Protein AF-A0A3C1CD77-F1 (afdb_monomer)

Radius of gyration: 20.59 Å; Cα contacts (8 Å, |Δi|>4): 573; chains: 1; bounding box: 39×53×60 Å

Nearest P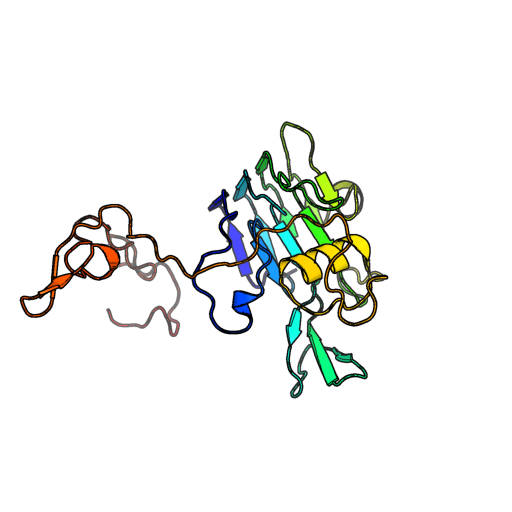DB structures (foldseek):
  4nk8-assembly1_A  TM=8.089E-01  e=3.853E+00  Pseudomonas syringae pv. tomato str. DC3000
  6qps-assembly2_B  TM=5.697E-01  e=5.415E+00  Bacteroides cellulosilyticus
  6qps-assembly1_A  TM=5.726E-01  e=7.190E+00  Bacteroides cellulosilyticus
  4ozz-assembly1_A  TM=4.091E-01  e=3.071E+00  Pseudomonas syringae pv. tomato str. DC3000
  1dab-assembly1_A  TM=3.222E-01  e=6.793E+00  Bordetella pertussis

Mean predicted aligned error: 9.53 Å

pLDDT: mean 86.42, std 12.32, range [50.03, 98.81]

Secondary structure (DSSP, 8-state):
---S-EEES-EEE----TTS---SGGGGPPTT-SEEEES-BS-EEES-EEES-SSEEEEEE-EEEESS--TTSEE-TTSEEEE--BS-EEES-EEES--TT--TT-EEEEE--SS-EEPPEEES-EETT---EESTTHHHH--S----EE-----HHHHHHHHHHHTPPPSSSS--TT--S-TT-------S---PPPTT---EEETTEEE-GGG-TTS-SS--PPP-TTB-TTS-BSS--BTTB-S--

Structure (mmCIF, N/CA/C/O backbone):
data_AF-A0A3C1CD77-F1
#
_entry.id   AF-A0A3C1CD77-F1
#
loop_
_atom_site.group_PDB
_atom_site.id
_atom_site.type_symbol
_atom_site.label_atom_id
_atom_site.label_alt_id
_atom_site.label_comp_id
_atom_site.label_asym_id
_atom_site.label_entity_id
_atom_site.label_seq_id
_atom_site.pdbx_PDB_ins_code
_atom_site.Cartn_x
_atom_site.Cartn_y
_atom_site.Cartn_z
_atom_site.occupancy
_atom_site.B_iso_or_equiv
_atom_site.auth_seq_id
_atom_site.auth_comp_id
_atom_site.auth_asym_id
_atom_site.auth_atom_id
_atom_site.pdbx_PDB_model_num
ATOM 1 N N . MET A 1 1 ? 14.760 -16.624 -4.173 1.00 58.41 1 MET A N 1
ATOM 2 C CA . MET A 1 1 ? 14.764 -15.471 -3.255 1.00 58.41 1 MET A CA 1
ATOM 3 C C . MET A 1 1 ? 14.578 -15.975 -1.844 1.00 58.41 1 MET A C 1
ATOM 5 O O . MET A 1 1 ? 13.922 -16.995 -1.670 1.00 58.41 1 MET A O 1
ATOM 9 N N . THR A 1 2 ? 15.174 -15.295 -0.876 1.00 75.69 2 THR A N 1
ATOM 10 C CA . THR A 1 2 ? 14.918 -15.529 0.547 1.00 75.69 2 THR A CA 1
ATOM 11 C C . THR A 1 2 ? 13.993 -14.411 0.998 1.00 75.69 2 THR A C 1
ATOM 13 O O . THR A 1 2 ? 14.338 -13.256 0.779 1.00 75.69 2 THR A O 1
ATOM 16 N N . THR A 1 3 ? 12.836 -14.753 1.563 1.00 87.06 3 THR A N 1
ATOM 17 C CA . THR A 1 3 ? 11.925 -13.754 2.134 1.00 87.06 3 THR A CA 1
ATOM 18 C C . THR A 1 3 ? 12.486 -13.237 3.462 1.00 87.06 3 THR A C 1
ATOM 20 O O . THR A 1 3 ? 13.016 -14.029 4.250 1.00 87.06 3 THR A O 1
ATOM 23 N N . CYS A 1 4 ? 12.428 -11.925 3.683 1.00 90.75 4 CYS A N 1
ATOM 24 C CA . CYS A 1 4 ? 12.874 -11.275 4.916 1.00 90.75 4 CYS A CA 1
ATOM 25 C C . CYS A 1 4 ? 11.768 -11.310 5.975 1.00 90.75 4 CYS A C 1
ATOM 27 O O . CYS A 1 4 ? 12.012 -11.706 7.119 1.00 90.75 4 CYS A O 1
ATOM 29 N N . TRP A 1 5 ? 10.550 -10.956 5.575 1.00 94.62 5 TRP A N 1
ATOM 30 C CA . TRP A 1 5 ? 9.367 -10.978 6.415 1.00 94.62 5 TRP A CA 1
ATOM 31 C C . TRP A 1 5 ? 8.133 -11.452 5.637 1.00 94.62 5 TRP A C 1
ATOM 33 O O . TRP A 1 5 ? 8.017 -11.248 4.430 1.00 94.62 5 TRP A O 1
ATOM 43 N N . VAL A 1 6 ? 7.211 -12.120 6.341 1.00 94.69 6 VAL A N 1
ATOM 44 C CA . VAL A 1 6 ? 5.978 -12.666 5.759 1.00 94.69 6 VAL A CA 1
ATOM 45 C C . VAL A 1 6 ? 4.769 -12.203 6.565 1.00 94.69 6 VAL A C 1
ATOM 47 O O . VAL A 1 6 ? 4.723 -12.409 7.779 1.00 94.69 6 VAL A O 1
ATOM 50 N N . PHE A 1 7 ? 3.772 -11.650 5.877 1.00 97.69 7 PHE A N 1
ATOM 51 C CA . PHE A 1 7 ? 2.468 -11.268 6.416 1.00 97.69 7 PHE A CA 1
ATOM 52 C C . PHE A 1 7 ? 1.373 -12.117 5.782 1.00 97.69 7 PHE A C 1
ATOM 54 O O . PHE A 1 7 ? 1.192 -12.072 4.562 1.00 97.69 7 PHE A O 1
ATOM 61 N N . TYR A 1 8 ? 0.672 -12.922 6.582 1.00 97.50 8 TYR A N 1
ATOM 62 C CA . TYR A 1 8 ? -0.244 -13.920 6.036 1.00 97.50 8 TYR A CA 1
ATOM 63 C C . TYR A 1 8 ? -1.417 -14.293 6.935 1.00 97.50 8 TYR A C 1
ATOM 65 O O . TYR A 1 8 ? -1.314 -14.172 8.156 1.00 97.50 8 TYR A O 1
ATOM 73 N N . ASP A 1 9 ? -2.502 -14.758 6.306 1.00 96.25 9 ASP A N 1
ATOM 74 C CA . ASP A 1 9 ? -3.753 -15.202 6.937 1.00 96.25 9 ASP A CA 1
ATOM 75 C C . ASP A 1 9 ? -4.445 -14.129 7.805 1.00 96.25 9 ASP A C 1
ATOM 77 O O . ASP A 1 9 ? -5.110 -14.438 8.797 1.00 96.25 9 ASP A O 1
ATOM 81 N N . ASN A 1 10 ? -4.308 -12.849 7.443 1.00 97.56 10 ASN A N 1
ATOM 82 C CA . ASN A 1 10 ? -4.950 -11.738 8.150 1.00 97.56 10 ASN A CA 1
ATOM 83 C C . ASN A 1 10 ? -6.191 -11.234 7.418 1.00 97.56 10 ASN A C 1
ATOM 85 O O . ASN A 1 10 ? -6.282 -11.294 6.193 1.00 97.56 10 ASN A O 1
ATOM 89 N N . TYR A 1 11 ? -7.113 -10.646 8.179 1.00 98.00 11 TYR A N 1
ATOM 90 C CA . TYR A 1 11 ? -8.191 -9.825 7.641 1.00 98.00 11 TYR A CA 1
ATOM 91 C C . TYR A 1 11 ? -7.949 -8.366 8.030 1.00 98.00 11 TYR A C 1
ATOM 93 O O . TYR A 1 11 ? -8.090 -7.996 9.193 1.00 98.00 11 TYR A O 1
ATOM 101 N N . VAL A 1 12 ? -7.541 -7.550 7.060 1.00 98.38 12 VAL A N 1
ATOM 102 C CA . VAL A 1 12 ? -7.131 -6.157 7.255 1.00 98.38 12 VAL A CA 1
ATOM 103 C C . VAL A 1 12 ? -8.162 -5.243 6.608 1.00 98.38 12 VAL A C 1
ATOM 105 O O . VAL A 1 12 ? -8.258 -5.148 5.381 1.00 98.38 12 VAL A O 1
ATOM 108 N N . HIS A 1 13 ? -8.968 -4.582 7.433 1.00 98.25 13 HIS A N 1
ATOM 109 C CA . HIS A 1 13 ? -10.145 -3.883 6.942 1.00 98.25 13 HIS A CA 1
ATOM 110 C C . HIS A 1 13 ? -10.475 -2.606 7.709 1.00 98.25 13 HIS A C 1
ATOM 112 O O . HIS A 1 13 ? -10.069 -2.432 8.856 1.00 98.25 13 HIS A O 1
ATOM 118 N N . ASP A 1 14 ? -11.242 -1.731 7.052 1.00 97.25 14 ASP A N 1
ATOM 119 C CA . ASP A 1 14 ? -11.839 -0.524 7.635 1.00 97.25 14 ASP A CA 1
ATOM 120 C C . ASP A 1 14 ? -10.830 0.451 8.283 1.00 97.25 14 ASP A C 1
ATOM 122 O O . ASP A 1 14 ? -11.167 1.167 9.228 1.00 97.25 14 ASP A O 1
ATOM 126 N N . ASN A 1 15 ? -9.604 0.547 7.752 1.00 95.38 15 ASN A N 1
ATOM 127 C CA . ASN A 1 15 ? -8.535 1.420 8.272 1.00 95.38 15 ASN A CA 1
ATOM 128 C C . ASN A 1 15 ? -8.744 2.921 7.960 1.00 95.38 15 ASN A C 1
ATOM 130 O O . ASN A 1 15 ? -7.809 3.640 7.624 1.00 95.38 15 ASN A O 1
ATOM 134 N N . ASN A 1 16 ? -9.984 3.409 8.044 1.00 96.19 16 ASN A N 1
ATOM 135 C CA . ASN A 1 16 ? -10.439 4.686 7.478 1.00 96.19 16 ASN A CA 1
ATOM 136 C C . ASN A 1 16 ? -10.457 5.858 8.464 1.00 96.19 16 ASN A C 1
ATOM 138 O O . ASN A 1 16 ? -10.755 6.985 8.059 1.00 96.19 16 ASN A O 1
ATOM 142 N N . ASP A 1 17 ? -10.215 5.603 9.750 1.00 93.19 17 ASP A N 1
ATOM 143 C CA . ASP A 1 17 ? -10.269 6.637 10.780 1.00 93.19 17 ASP A CA 1
ATOM 144 C C . ASP A 1 17 ? -8.930 7.388 10.874 1.00 93.19 17 ASP A C 1
ATOM 146 O O . ASP A 1 17 ? -7.924 6.799 11.269 1.00 93.19 17 ASP A O 1
ATOM 150 N N . PRO A 1 18 ? -8.885 8.698 10.565 1.00 92.56 18 PRO A N 1
ATOM 151 C CA . PRO A 1 18 ? -7.664 9.479 10.718 1.00 92.56 18 PRO A CA 1
ATOM 152 C C . PRO A 1 18 ? -7.355 9.831 12.183 1.00 92.56 18 PRO A C 1
ATOM 154 O O . PRO A 1 18 ? -6.301 10.392 12.468 1.00 92.56 18 PRO A O 1
ATOM 157 N N . ASN A 1 19 ? -8.273 9.588 13.125 1.00 92.44 19 ASN A N 1
ATOM 158 C CA . ASN A 1 19 ? -8.143 10.012 14.521 1.00 92.44 19 ASN A CA 1
ATOM 159 C C . ASN A 1 19 ? -7.439 8.975 15.404 1.00 92.44 19 ASN A C 1
ATOM 161 O O . ASN A 1 19 ? -7.648 8.947 16.613 1.00 92.44 19 ASN A O 1
ATOM 165 N N . VAL A 1 20 ? -6.572 8.150 14.824 1.00 88.00 20 VAL A N 1
ATOM 166 C CA . VAL A 1 20 ? -5.798 7.145 15.558 1.00 88.00 20 VAL A CA 1
ATOM 167 C C . VAL A 1 20 ? -4.578 7.753 16.261 1.00 88.00 20 VAL A C 1
ATOM 169 O O . VAL A 1 20 ? -4.148 8.862 15.934 1.00 88.00 20 VAL A O 1
ATOM 172 N N . PRO A 1 21 ? -3.989 7.054 17.242 1.00 86.44 21 PRO A N 1
ATOM 173 C CA . PRO A 1 21 ? -2.752 7.488 17.880 1.00 86.44 21 PRO A CA 1
ATOM 174 C C . PRO A 1 21 ? -1.595 7.553 16.888 1.00 86.44 21 PRO A C 1
ATOM 176 O O . PRO A 1 21 ? -1.362 6.630 16.114 1.00 86.44 21 PRO A O 1
ATOM 179 N N . THR A 1 22 ? -0.825 8.630 16.972 1.00 81.94 22 THR A N 1
ATOM 180 C CA . THR A 1 22 ? 0.297 8.913 16.075 1.00 81.94 22 THR A CA 1
ATOM 181 C C . THR A 1 22 ? 1.585 9.038 16.878 1.00 81.94 22 THR A C 1
ATOM 183 O O . THR A 1 22 ? 1.651 9.840 17.813 1.00 81.94 22 THR A O 1
ATOM 186 N N . ALA A 1 23 ? 2.625 8.291 16.511 1.00 80.25 23 ALA A N 1
ATOM 187 C CA . ALA A 1 23 ? 3.947 8.419 17.115 1.00 80.25 23 ALA A CA 1
ATOM 188 C C . ALA A 1 23 ? 5.060 8.244 16.075 1.00 80.25 23 ALA A C 1
ATOM 190 O O . ALA A 1 23 ? 5.066 7.281 15.311 1.00 80.25 23 ALA A O 1
ATOM 191 N N . GLY A 1 24 ? 6.034 9.159 16.092 1.00 79.19 24 GLY A N 1
ATOM 192 C CA . GLY A 1 24 ? 7.193 9.114 15.199 1.00 79.19 24 GLY A CA 1
ATOM 193 C C . GLY A 1 24 ? 6.819 9.179 13.716 1.00 79.19 24 GLY A C 1
ATOM 194 O O . GLY A 1 24 ? 5.739 9.637 13.355 1.00 79.19 24 GLY A O 1
ATOM 195 N N . SER A 1 25 ? 7.720 8.709 12.857 1.00 73.25 25 SER A N 1
ATOM 196 C CA . SER A 1 25 ? 7.497 8.637 11.408 1.00 73.25 25 SER A CA 1
ATOM 197 C C . SER A 1 25 ? 6.460 7.588 11.004 1.00 73.25 25 SER A C 1
ATOM 199 O O . SER A 1 25 ? 5.825 7.738 9.969 1.00 73.25 25 SER A O 1
ATOM 201 N N . ALA A 1 26 ? 6.213 6.577 11.844 1.00 69.25 26 ALA A N 1
ATOM 202 C CA . ALA A 1 26 ? 5.141 5.602 11.633 1.00 69.25 26 ALA A CA 1
ATOM 203 C C . ALA A 1 26 ? 3.741 6.250 11.626 1.00 69.25 26 ALA A C 1
ATOM 205 O O . ALA A 1 26 ? 2.806 5.689 11.065 1.00 69.25 26 ALA A O 1
ATOM 206 N N . ALA A 1 27 ? 3.598 7.453 12.198 1.00 78.12 27 ALA A N 1
ATOM 207 C CA . ALA A 1 27 ? 2.385 8.260 12.081 1.00 78.12 27 ALA A CA 1
ATOM 208 C C . ALA A 1 27 ? 2.087 8.742 10.652 1.00 78.12 27 ALA A C 1
ATOM 210 O O . ALA A 1 27 ? 0.978 9.196 10.400 1.00 78.12 27 ALA A O 1
ATOM 211 N N . ALA A 1 28 ? 3.059 8.673 9.738 1.00 81.62 28 ALA A N 1
ATOM 212 C CA . ALA A 1 28 ? 2.904 9.068 8.342 1.00 81.62 28 ALA A CA 1
ATOM 213 C C . ALA A 1 28 ? 2.326 7.939 7.462 1.00 81.62 28 ALA A C 1
ATOM 215 O O . ALA A 1 28 ? 2.496 7.954 6.246 1.00 81.62 28 ALA A O 1
ATOM 216 N N . GLY A 1 29 ? 1.661 6.943 8.056 1.00 87.31 29 GLY A N 1
ATOM 217 C CA . GLY A 1 29 ? 0.874 5.966 7.306 1.00 87.31 29 GLY A CA 1
ATOM 218 C C . GLY A 1 29 ? -0.323 6.645 6.615 1.00 87.31 29 GLY A C 1
ATOM 219 O O . GLY A 1 29 ? -1.058 7.363 7.297 1.00 87.31 29 GLY A O 1
ATOM 220 N N . PRO A 1 30 ? -0.545 6.443 5.303 1.00 92.88 30 PRO A N 1
ATOM 221 C CA . PRO A 1 30 ? -1.694 7.016 4.598 1.00 92.88 30 PRO A CA 1
ATOM 222 C C . PRO A 1 30 ? -3.026 6.489 5.157 1.00 92.88 30 PRO A C 1
ATOM 224 O O . PRO A 1 30 ? -3.197 5.279 5.345 1.00 92.88 30 PRO A O 1
ATOM 227 N N . VAL A 1 31 ? -3.976 7.384 5.435 1.00 94.94 31 VAL A N 1
ATOM 228 C CA . VAL A 1 31 ? -5.265 7.029 6.043 1.00 94.94 31 VAL A CA 1
ATOM 229 C C . VAL A 1 31 ? -6.092 6.206 5.060 1.00 94.94 31 VAL A C 1
ATOM 231 O O . VAL A 1 31 ? -6.191 6.514 3.882 1.00 94.94 31 VAL A O 1
ATOM 234 N N . GLY A 1 32 ? -6.774 5.167 5.536 1.00 96.75 32 GLY A N 1
ATOM 235 C CA . GLY A 1 32 ? -7.559 4.302 4.659 1.00 96.75 32 GLY A CA 1
ATOM 236 C C . GLY A 1 32 ? -6.709 3.297 3.894 1.00 96.75 32 GLY A C 1
ATOM 237 O O . GLY A 1 32 ? -7.224 2.699 2.959 1.00 96.75 32 GLY A O 1
ATOM 238 N N . THR A 1 33 ? -5.442 3.099 4.252 1.00 98.25 33 THR A N 1
ATOM 239 C CA . THR A 1 33 ? -4.599 2.048 3.672 1.00 98.25 33 THR A CA 1
ATOM 240 C C . THR A 1 33 ? -4.604 0.815 4.560 1.00 98.25 33 THR A C 1
ATOM 242 O O . THR A 1 33 ? -4.375 0.924 5.761 1.00 98.25 33 THR A O 1
ATOM 245 N N . GLY A 1 34 ? -4.838 -0.364 3.982 1.00 98.00 34 GLY A N 1
ATOM 246 C CA . GLY A 1 34 ? -4.771 -1.623 4.720 1.00 98.00 34 GLY A CA 1
ATOM 247 C C . GLY A 1 34 ? -3.348 -1.937 5.177 1.00 98.00 34 GLY A C 1
ATOM 248 O O . GLY A 1 34 ? -3.102 -2.185 6.354 1.00 98.00 34 GLY A O 1
ATOM 249 N N . MET A 1 35 ? -2.393 -1.894 4.250 1.00 97.50 35 MET A N 1
ATOM 250 C CA . MET A 1 35 ? -0.990 -2.175 4.539 1.00 97.50 35 MET A CA 1
ATOM 251 C C . MET A 1 35 ? -0.047 -1.346 3.674 1.00 97.50 35 MET A C 1
ATOM 253 O O . MET A 1 35 ? -0.235 -1.258 2.465 1.00 97.50 35 MET A O 1
ATOM 257 N N . SER A 1 36 ? 0.997 -0.796 4.297 1.00 95.75 36 SER A N 1
ATOM 258 C CA . SER A 1 36 ? 2.082 -0.086 3.619 1.00 95.75 36 SER A CA 1
ATOM 259 C C . SER A 1 36 ? 3.409 -0.809 3.821 1.00 95.75 36 SER A C 1
ATOM 261 O O . SER A 1 36 ? 3.877 -0.958 4.950 1.00 95.75 36 SER A O 1
ATOM 263 N N . LEU A 1 37 ? 4.014 -1.232 2.718 1.00 95.94 37 LEU A N 1
ATOM 264 C CA . LEU A 1 37 ? 5.376 -1.742 2.612 1.00 95.94 37 LEU A CA 1
ATOM 265 C C . LEU A 1 37 ? 6.287 -0.562 2.259 1.00 95.94 37 LEU A C 1
ATOM 267 O O . LEU A 1 37 ? 6.487 -0.235 1.092 1.00 95.94 37 LEU A O 1
ATOM 271 N N . SER A 1 38 ? 6.775 0.140 3.282 1.00 92.56 38 SER A N 1
ATOM 272 C CA . SER A 1 38 ? 7.570 1.360 3.102 1.00 92.56 38 SER A CA 1
ATOM 273 C C . SER A 1 38 ? 9.069 1.061 3.158 1.00 92.56 38 SER A C 1
ATOM 275 O O . SER A 1 38 ? 9.592 0.745 4.225 1.00 92.56 38 SER A O 1
ATOM 277 N N . GLY A 1 39 ? 9.761 1.168 2.020 1.00 92.75 39 GLY A N 1
ATOM 278 C CA . GLY A 1 39 ? 11.174 0.794 1.878 1.00 92.75 39 GLY A CA 1
ATOM 279 C C . GLY A 1 39 ? 11.441 -0.692 2.143 1.00 92.75 39 GLY A C 1
ATOM 280 O O . GLY A 1 39 ? 12.546 -1.061 2.554 1.00 92.75 39 GLY A O 1
ATOM 281 N N . ALA A 1 40 ? 10.408 -1.520 1.970 1.00 93.31 40 ALA A N 1
ATOM 282 C CA . ALA A 1 40 ? 10.434 -2.963 2.164 1.00 93.31 40 ALA A CA 1
ATOM 283 C C . ALA A 1 40 ? 11.286 -3.656 1.094 1.00 93.31 40 ALA A C 1
ATOM 285 O O . ALA A 1 40 ? 11.491 -3.124 0.003 1.00 93.31 40 ALA A O 1
ATOM 286 N N . ARG A 1 41 ? 11.887 -4.799 1.448 1.00 93.94 41 ARG A N 1
ATOM 287 C CA . ARG A 1 41 ? 12.820 -5.503 0.557 1.00 93.94 41 ARG A CA 1
ATOM 288 C C . ARG A 1 41 ? 12.760 -7.007 0.733 1.00 93.94 41 ARG A C 1
ATOM 290 O O . ARG A 1 41 ? 13.343 -7.548 1.680 1.00 93.94 41 ARG A O 1
ATOM 297 N N . ASN A 1 42 ? 12.276 -7.694 -0.296 1.00 95.00 42 ASN A N 1
ATOM 298 C CA . ASN A 1 42 ? 12.115 -9.149 -0.321 1.00 95.00 42 ASN A CA 1
ATOM 299 C C . ASN A 1 42 ? 11.127 -9.651 0.741 1.00 95.00 42 ASN A C 1
ATOM 301 O O . ASN A 1 42 ? 11.334 -10.706 1.346 1.00 95.00 42 ASN A O 1
ATOM 305 N N . ASP A 1 43 ? 10.058 -8.908 0.974 1.00 96.81 43 ASP A N 1
ATOM 306 C CA . ASP A 1 43 ? 8.970 -9.285 1.861 1.00 96.81 43 ASP A CA 1
ATOM 307 C C . ASP A 1 43 ? 7.870 -10.031 1.099 1.00 96.81 43 ASP A C 1
ATOM 309 O O . ASP A 1 43 ? 7.839 -10.094 -0.130 1.00 96.81 43 ASP A O 1
ATOM 313 N N . THR A 1 44 ? 6.994 -10.725 1.820 1.00 97.56 44 THR A N 1
ATOM 314 C CA . THR A 1 44 ? 5.903 -11.490 1.209 1.00 97.56 44 THR A CA 1
ATOM 315 C C . THR A 1 44 ? 4.593 -11.236 1.935 1.00 97.56 44 THR A C 1
ATOM 317 O O . THR A 1 44 ? 4.454 -11.540 3.116 1.00 97.56 44 THR A O 1
ATOM 320 N N . VAL A 1 45 ? 3.606 -10.732 1.205 1.00 98.38 45 VAL A N 1
ATOM 321 C CA . VAL A 1 45 ? 2.231 -10.531 1.664 1.00 98.38 45 VAL A CA 1
ATOM 322 C C . VAL A 1 45 ? 1.362 -11.561 0.968 1.00 98.38 45 VAL A C 1
ATOM 324 O O . VAL A 1 45 ? 1.209 -11.513 -0.255 1.00 98.38 45 VAL A O 1
ATOM 327 N N . LYS A 1 46 ? 0.827 -12.520 1.726 1.00 97.75 46 LYS A N 1
ATOM 328 C CA . LYS A 1 46 ? 0.130 -13.664 1.136 1.00 97.75 46 LYS A CA 1
ATOM 329 C C . LYS A 1 46 ? -1.085 -14.161 1.891 1.00 97.75 46 LYS A C 1
ATOM 331 O O . LYS A 1 46 ? -1.086 -14.133 3.109 1.00 97.75 46 LYS A O 1
ATOM 336 N N . ASP A 1 47 ? -2.072 -14.694 1.178 1.00 97.44 47 ASP A N 1
ATOM 337 C CA . ASP A 1 47 ? -3.264 -15.321 1.771 1.00 97.44 47 ASP A CA 1
ATOM 338 C C . ASP A 1 47 ? -4.038 -14.396 2.744 1.00 97.44 47 ASP A C 1
ATOM 340 O O . ASP A 1 47 ? -4.706 -14.853 3.668 1.00 97.44 47 ASP A O 1
ATOM 344 N N . ASN A 1 48 ? -3.949 -13.072 2.574 1.00 98.69 48 ASN A N 1
ATOM 345 C CA . ASN A 1 48 ? -4.707 -12.118 3.386 1.00 98.69 48 ASN A CA 1
ATOM 346 C C . ASN A 1 48 ? -5.992 -11.687 2.675 1.00 98.69 48 ASN A C 1
ATOM 348 O O . ASN A 1 48 ? -6.115 -11.763 1.450 1.00 98.69 48 ASN A O 1
ATOM 352 N N . VAL A 1 49 ? -6.927 -11.152 3.453 1.00 98.69 49 VAL A N 1
ATOM 353 C CA . VAL A 1 49 ? -8.086 -10.418 2.953 1.00 98.69 49 VAL A CA 1
ATOM 354 C C . VAL A 1 49 ? -7.908 -8.936 3.279 1.00 98.69 49 VAL A C 1
ATOM 356 O O . VAL A 1 49 ? -7.810 -8.576 4.450 1.00 98.69 49 VAL A O 1
ATOM 359 N N . PHE A 1 50 ? -7.899 -8.071 2.265 1.00 98.81 50 PHE A N 1
ATOM 360 C CA . PHE A 1 50 ? -7.863 -6.614 2.424 1.00 98.81 50 PHE A CA 1
ATOM 361 C C . PHE A 1 50 ? -9.186 -6.012 1.95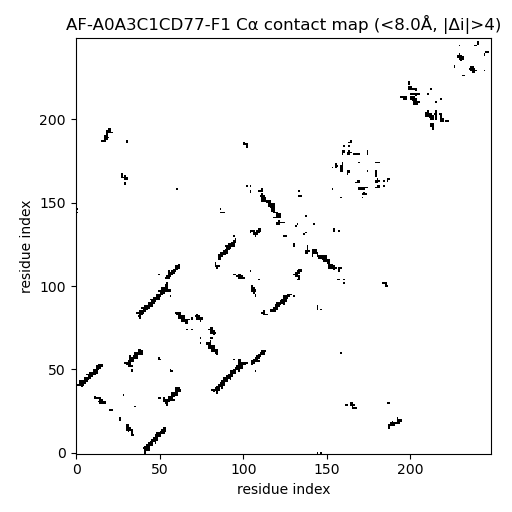3 1.00 98.81 50 PHE A C 1
ATOM 363 O O . PHE A 1 50 ? -9.471 -6.030 0.754 1.00 98.81 50 PHE A O 1
ATOM 370 N N . ALA A 1 51 ? -10.000 -5.478 2.866 1.00 98.62 51 ALA A N 1
ATOM 371 C CA . ALA A 1 51 ? -11.338 -5.012 2.502 1.00 98.62 51 ALA A CA 1
ATOM 372 C C . ALA A 1 51 ? -11.729 -3.656 3.086 1.00 98.62 51 ALA A C 1
ATOM 374 O O . ALA A 1 51 ? -11.359 -3.309 4.202 1.00 98.62 51 ALA A O 1
ATOM 375 N N . ASN A 1 52 ? -12.565 -2.919 2.355 1.00 98.38 52 ASN A N 1
ATOM 376 C CA . ASN A 1 52 ? -13.187 -1.671 2.813 1.00 98.38 52 ASN A CA 1
ATOM 377 C C . ASN A 1 52 ? -12.183 -0.591 3.268 1.00 98.38 52 ASN A C 1
ATOM 379 O O . ASN A 1 52 ? -12.536 0.311 4.031 1.00 98.38 52 ASN A O 1
ATOM 383 N N . ASN A 1 53 ? -10.932 -0.660 2.812 1.00 98.56 53 ASN A N 1
ATOM 384 C CA . ASN A 1 53 ? -9.934 0.372 3.063 1.00 98.56 53 ASN A CA 1
ATOM 385 C C . ASN A 1 53 ? -10.175 1.533 2.079 1.00 98.56 53 ASN A C 1
ATOM 387 O O . ASN A 1 53 ? -10.372 1.329 0.884 1.00 98.56 53 ASN A O 1
ATOM 391 N N . GLY A 1 54 ? -10.251 2.764 2.571 1.00 98.19 54 GLY A N 1
ATOM 392 C CA . GLY A 1 54 ? -10.719 3.932 1.825 1.00 98.19 54 GLY A CA 1
ATOM 393 C C . GLY A 1 54 ? -9.738 4.415 0.764 1.00 98.19 54 GLY A C 1
ATOM 394 O O . GLY A 1 54 ? -10.159 4.942 -0.269 1.00 98.19 54 GLY A O 1
ATOM 395 N N . ALA A 1 55 ? -8.448 4.192 0.991 1.00 98.12 55 ALA A N 1
ATOM 396 C CA . ALA A 1 55 ? -7.369 4.489 0.071 1.00 98.12 55 ALA A CA 1
ATOM 397 C C . ALA A 1 55 ? -6.932 3.248 -0.708 1.00 98.12 55 ALA A C 1
ATOM 399 O O . ALA A 1 55 ? -7.425 3.027 -1.814 1.00 98.12 55 ALA A O 1
ATOM 400 N N . TRP A 1 56 ? -6.064 2.421 -0.130 1.00 98.69 56 TRP A N 1
ATOM 401 C CA . TRP A 1 56 ? -5.537 1.231 -0.795 1.00 98.69 56 TRP A CA 1
ATOM 402 C C . TRP A 1 56 ? -5.684 -0.024 0.060 1.00 98.69 56 TRP A C 1
ATOM 404 O O . TRP A 1 56 ? -5.640 0.044 1.287 1.00 98.69 56 TRP A O 1
ATOM 414 N N . GLY A 1 57 ? -5.808 -1.193 -0.567 1.00 98.69 57 GLY A N 1
ATOM 415 C CA . GLY A 1 57 ? -5.648 -2.466 0.139 1.00 98.69 57 GLY A CA 1
ATOM 416 C C . GLY A 1 57 ? -4.202 -2.655 0.606 1.00 98.69 57 GLY A C 1
ATOM 417 O O . GLY A 1 57 ? -3.932 -2.773 1.802 1.00 98.69 57 GLY A O 1
ATOM 418 N N . THR A 1 58 ? -3.261 -2.617 -0.335 1.00 98.62 58 THR A N 1
ATOM 419 C CA . THR A 1 58 ? -1.820 -2.749 -0.085 1.00 98.62 58 THR A CA 1
ATOM 420 C C . THR A 1 58 ? -1.046 -1.739 -0.926 1.00 98.62 58 THR A C 1
ATOM 422 O O . THR A 1 58 ? -1.354 -1.560 -2.102 1.00 98.62 58 THR A O 1
ATOM 425 N N . ILE A 1 59 ? -0.025 -1.105 -0.351 1.00 98.38 59 ILE A N 1
ATOM 426 C CA . ILE A 1 59 ? 0.901 -0.241 -1.086 1.00 98.38 59 ILE A CA 1
ATOM 427 C C . ILE A 1 59 ? 2.353 -0.645 -0.884 1.00 98.38 59 ILE A C 1
ATOM 429 O O . ILE A 1 59 ? 2.740 -1.001 0.228 1.00 98.38 59 ILE A O 1
ATOM 433 N N . LEU A 1 60 ? 3.141 -0.539 -1.949 1.00 97.56 60 LEU A N 1
ATOM 434 C CA . LEU A 1 60 ? 4.596 -0.611 -1.939 1.00 97.56 60 LEU A CA 1
ATOM 435 C C . LEU A 1 60 ? 5.118 0.782 -2.275 1.00 97.56 60 LEU A C 1
ATOM 437 O O . LEU A 1 60 ? 4.731 1.365 -3.292 1.00 97.56 60 LEU A O 1
ATOM 441 N N . VAL A 1 61 ? 5.883 1.369 -1.356 1.00 94.75 61 VAL A N 1
ATOM 442 C CA . VAL A 1 61 ? 6.330 2.759 -1.477 1.00 94.75 61 VAL A CA 1
ATOM 443 C C . VAL A 1 61 ? 7.753 2.936 -0.953 1.00 94.75 61 VAL A C 1
ATOM 445 O O . VAL A 1 61 ? 8.134 2.293 0.025 1.00 94.75 61 VAL A O 1
ATOM 448 N N . PRO A 1 62 ? 8.542 3.871 -1.498 1.00 92.62 62 PRO A N 1
ATOM 449 C CA . PRO A 1 62 ? 9.833 4.224 -0.935 1.00 92.62 62 PRO A CA 1
ATOM 450 C C . PRO A 1 62 ? 9.634 4.942 0.400 1.00 92.62 62 PRO A C 1
ATOM 452 O O . PRO A 1 62 ? 8.673 5.692 0.584 1.00 92.62 62 PRO A O 1
ATOM 455 N N . TYR A 1 63 ? 10.558 4.749 1.336 1.00 90.00 63 TYR A N 1
ATOM 456 C CA . TYR A 1 63 ? 10.518 5.412 2.636 1.00 90.00 63 TYR A CA 1
ATOM 457 C C . TYR A 1 63 ? 11.547 6.552 2.706 1.00 90.00 63 TYR A C 1
ATOM 459 O O . TYR A 1 63 ? 12.752 6.285 2.642 1.00 90.00 63 TYR A O 1
ATOM 467 N N . PRO A 1 64 ? 11.112 7.820 2.838 1.00 86.00 64 PRO A N 1
ATOM 468 C CA . PRO A 1 64 ? 12.009 8.936 3.107 1.00 86.00 64 PRO A CA 1
ATOM 469 C C . PRO A 1 64 ? 12.325 9.043 4.606 1.00 86.00 64 PRO A C 1
ATOM 471 O O . PRO A 1 64 ? 11.427 9.220 5.427 1.00 86.00 64 PRO A O 1
ATOM 474 N N . ASP A 1 65 ? 13.609 9.005 4.961 1.00 82.81 65 ASP A N 1
ATOM 475 C CA . ASP A 1 65 ? 14.101 9.193 6.330 1.00 82.81 65 ASP A CA 1
ATOM 476 C C . ASP A 1 65 ? 15.001 10.432 6.472 1.00 82.81 65 ASP A C 1
ATOM 478 O O . ASP A 1 65 ? 15.616 10.923 5.516 1.00 82.81 65 ASP A O 1
ATOM 482 N N . SER A 1 66 ? 15.107 10.939 7.700 1.00 70.31 66 SER A N 1
ATOM 483 C CA . SER A 1 66 ? 15.873 12.135 8.032 1.00 70.31 66 SER A CA 1
ATOM 484 C C . SER A 1 66 ? 17.378 11.853 8.153 1.00 70.31 66 SER A C 1
ATOM 486 O O . SER A 1 66 ? 17.891 11.617 9.244 1.00 70.31 66 SER A O 1
ATOM 488 N N . GLY A 1 67 ? 18.099 11.975 7.036 1.00 67.00 67 GLY A N 1
ATOM 489 C CA . GLY A 1 67 ? 19.544 12.231 6.996 1.00 67.00 67 GLY A CA 1
ATOM 490 C C . GLY A 1 67 ? 20.485 11.125 7.523 1.00 67.00 67 GLY A C 1
ATOM 491 O O . GLY A 1 67 ? 20.077 9.994 7.760 1.00 67.00 67 GLY A O 1
ATOM 492 N N . PRO A 1 68 ? 21.802 11.406 7.631 1.00 68.88 68 PRO A N 1
ATOM 493 C CA . PRO A 1 68 ? 22.825 10.385 7.869 1.00 68.88 68 PRO A CA 1
ATOM 494 C C . PRO A 1 68 ? 22.724 9.643 9.219 1.00 68.88 68 PRO A C 1
ATOM 496 O O . PRO A 1 68 ? 22.416 10.269 10.234 1.00 68.88 68 PRO A O 1
ATOM 499 N N . PRO A 1 69 ? 23.154 8.363 9.276 1.00 80.88 69 PRO A N 1
ATOM 500 C CA . PRO A 1 69 ? 23.767 7.606 8.185 1.00 80.88 69 PRO A CA 1
ATOM 501 C C . PRO A 1 69 ? 22.725 7.010 7.225 1.00 80.88 69 PRO A C 1
ATOM 503 O O . PRO A 1 69 ? 21.897 6.202 7.626 1.00 80.88 69 PRO A O 1
ATOM 506 N N . CYS A 1 70 ? 22.841 7.330 5.933 1.00 87.75 70 CYS A N 1
ATOM 507 C CA . CYS A 1 70 ? 21.989 6.777 4.875 1.00 87.75 70 CYS A CA 1
ATOM 508 C C . CYS A 1 70 ? 22.508 5.403 4.419 1.00 87.75 70 CYS A C 1
ATOM 510 O O . CYS A 1 70 ? 22.892 5.191 3.271 1.00 87.75 70 CYS A O 1
ATOM 512 N N . THR A 1 71 ? 22.648 4.482 5.372 1.00 89.69 71 THR A N 1
ATOM 513 C CA . THR A 1 71 ? 23.178 3.142 5.106 1.00 89.69 71 THR A CA 1
ATOM 514 C C . THR A 1 71 ? 22.077 2.275 4.521 1.00 89.69 71 THR A C 1
ATOM 516 O O . THR A 1 71 ? 21.112 1.963 5.207 1.00 89.69 71 THR A O 1
ATOM 519 N N . GLY A 1 72 ? 22.249 1.837 3.274 1.00 87.06 72 GLY A N 1
ATOM 520 C CA . GLY A 1 72 ? 21.268 0.998 2.582 1.00 87.06 72 GLY A CA 1
ATOM 521 C C . GLY A 1 72 ? 20.181 1.778 1.838 1.00 87.06 72 GLY A C 1
ATOM 522 O O . GLY A 1 72 ? 19.379 1.142 1.158 1.00 87.06 72 GLY A O 1
ATOM 523 N N . GLY A 1 73 ? 20.189 3.109 1.923 1.00 90.56 73 GLY A N 1
ATOM 524 C CA . GLY A 1 73 ? 19.382 4.005 1.098 1.00 90.56 73 GLY A CA 1
ATOM 525 C C . GLY A 1 73 ? 20.250 4.918 0.230 1.00 90.56 73 GLY A C 1
ATOM 526 O O . GLY A 1 73 ? 21.482 4.819 0.235 1.00 90.56 73 GLY A O 1
ATOM 527 N N . THR A 1 74 ? 19.598 5.836 -0.473 1.00 90.94 74 THR A N 1
ATOM 528 C CA . THR A 1 74 ? 20.232 6.827 -1.344 1.00 90.94 74 THR A CA 1
ATOM 529 C C . THR A 1 74 ? 19.978 8.232 -0.826 1.00 90.94 74 THR A C 1
ATOM 531 O O . THR A 1 74 ? 18.844 8.628 -0.568 1.00 90.94 74 THR A O 1
ATOM 534 N N . MET A 1 75 ? 21.053 9.007 -0.678 1.00 88.88 75 MET A N 1
ATOM 535 C CA . MET A 1 75 ? 20.964 10.403 -0.259 1.00 88.88 75 MET A CA 1
ATOM 536 C C . MET A 1 75 ? 20.535 11.280 -1.437 1.00 88.88 75 MET A C 1
ATOM 538 O O . MET A 1 75 ? 21.239 11.354 -2.448 1.00 88.88 75 MET A O 1
ATOM 542 N N . THR A 1 76 ? 19.422 11.986 -1.294 1.00 82.81 76 THR A N 1
ATOM 543 C CA . THR A 1 76 ? 18.962 12.988 -2.258 1.00 82.81 76 THR A CA 1
ATOM 544 C C . THR A 1 76 ? 19.736 14.307 -2.099 1.00 82.81 76 THR A C 1
ATOM 546 O O . THR A 1 76 ? 20.354 14.554 -1.057 1.00 82.81 76 THR A O 1
ATOM 549 N N . PRO A 1 77 ? 19.728 15.201 -3.109 1.00 81.88 77 PRO A N 1
ATOM 550 C CA . PRO A 1 77 ? 20.452 16.475 -3.037 1.00 81.88 77 PRO A CA 1
ATOM 551 C C . PRO A 1 77 ? 20.045 17.400 -1.877 1.00 81.88 77 PRO A C 1
ATOM 553 O O . PRO A 1 77 ? 20.848 18.229 -1.453 1.00 81.88 77 PRO A O 1
ATOM 556 N N . ASP A 1 78 ? 18.818 17.276 -1.371 1.00 77.50 78 ASP A N 1
ATOM 557 C CA . ASP A 1 78 ? 18.276 18.014 -0.223 1.00 77.50 78 ASP A CA 1
ATOM 558 C C . ASP A 1 78 ? 18.601 17.365 1.138 1.00 77.50 78 ASP A C 1
ATOM 560 O O . ASP A 1 78 ? 18.295 17.944 2.178 1.00 77.50 78 ASP A O 1
ATOM 564 N N . GLY A 1 79 ? 19.284 16.214 1.149 1.00 79.69 79 GLY A N 1
ATOM 565 C CA . GLY A 1 79 ? 19.739 15.539 2.368 1.00 79.69 79 GLY A CA 1
ATOM 566 C C . GLY A 1 79 ? 18.748 14.530 2.958 1.00 79.69 79 GLY A C 1
ATOM 567 O O . GLY A 1 79 ? 18.955 14.083 4.089 1.00 79.69 79 GLY A O 1
ATOM 568 N N . THR A 1 80 ? 17.703 14.165 2.213 1.00 83.56 80 THR A N 1
ATOM 569 C CA . THR A 1 80 ? 16.773 13.084 2.570 1.00 83.56 80 THR A CA 1
ATOM 570 C C . THR A 1 80 ? 17.401 11.733 2.215 1.00 83.56 80 THR A C 1
ATOM 572 O O . THR A 1 80 ? 18.046 11.589 1.177 1.00 83.56 80 THR A O 1
ATOM 575 N N . CYS A 1 81 ? 17.249 10.726 3.076 1.00 89.00 81 CYS A N 1
ATOM 576 C CA . CYS A 1 81 ? 17.655 9.363 2.745 1.00 89.00 81 CYS A CA 1
ATOM 577 C C . CYS A 1 81 ? 16.447 8.590 2.224 1.00 89.00 81 CYS A C 1
ATOM 579 O O . CYS A 1 81 ? 15.481 8.405 2.956 1.00 89.00 81 CYS A O 1
ATOM 581 N N . ILE A 1 82 ? 16.496 8.140 0.975 1.00 89.31 82 ILE A N 1
ATOM 582 C CA . ILE A 1 82 ? 15.437 7.329 0.379 1.00 89.31 82 ILE A CA 1
ATOM 583 C C . ILE A 1 82 ? 15.798 5.858 0.509 1.00 89.31 82 ILE A C 1
ATOM 585 O O . ILE A 1 82 ? 16.842 5.413 0.030 1.00 89.31 82 ILE A O 1
ATOM 589 N N . PHE A 1 83 ? 14.915 5.100 1.141 1.00 92.44 83 PHE A N 1
ATOM 590 C CA . PHE A 1 83 ? 14.946 3.649 1.132 1.00 92.44 83 PHE A CA 1
ATOM 591 C C . PHE A 1 83 ? 13.929 3.167 0.112 1.00 92.44 83 PHE A C 1
ATOM 593 O O . PHE A 1 83 ? 12.734 3.130 0.396 1.00 92.44 83 PHE A O 1
ATOM 600 N N . ASP A 1 84 ? 14.413 2.854 -1.088 1.00 93.50 84 ASP A N 1
ATOM 601 C CA . ASP A 1 84 ? 13.563 2.321 -2.147 1.00 93.50 84 ASP A CA 1
ATOM 602 C C . ASP A 1 84 ? 13.111 0.896 -1.819 1.00 93.50 84 ASP A C 1
ATOM 604 O O . ASP A 1 84 ? 13.875 0.117 -1.218 1.00 93.50 84 ASP A O 1
ATOM 608 N N . GLU A 1 85 ? 11.871 0.608 -2.200 1.00 93.06 85 GLU A N 1
ATOM 609 C CA . GLU A 1 85 ? 11.248 -0.709 -2.101 1.00 93.06 85 GLU A CA 1
ATOM 610 C C . GLU A 1 85 ? 11.625 -1.572 -3.315 1.00 93.06 85 GLU A C 1
ATOM 612 O O . GLU A 1 85 ? 11.888 -1.023 -4.390 1.00 93.06 85 GLU A O 1
ATOM 617 N N . PHE A 1 86 ? 11.779 -2.888 -3.118 1.00 94.94 86 PHE A N 1
ATOM 618 C CA . PHE A 1 86 ? 11.975 -3.831 -4.224 1.00 94.94 86 PHE A CA 1
ATOM 619 C C . PHE A 1 86 ? 11.896 -5.307 -3.817 1.00 94.94 86 PHE A C 1
ATOM 621 O O . PHE A 1 86 ? 12.337 -5.732 -2.744 1.00 94.94 86 PHE A O 1
ATOM 628 N N . GLY A 1 87 ? 11.564 -6.140 -4.801 1.00 95.19 87 GLY A N 1
ATOM 629 C CA . GLY A 1 87 ? 11.657 -7.595 -4.724 1.00 95.19 87 GLY A CA 1
ATOM 630 C C . GLY A 1 87 ? 10.608 -8.229 -3.818 1.00 95.19 87 GLY A C 1
ATOM 631 O O . GLY A 1 87 ? 10.780 -9.385 -3.424 1.00 95.19 87 GLY A O 1
ATOM 632 N N . ASP A 1 88 ? 9.555 -7.493 -3.487 1.00 97.12 88 ASP A N 1
ATOM 633 C CA . ASP A 1 88 ? 8.461 -7.945 -2.648 1.00 97.12 88 ASP A CA 1
ATOM 634 C C . ASP A 1 88 ? 7.483 -8.829 -3.437 1.00 97.12 88 ASP A C 1
ATOM 636 O O . ASP A 1 88 ? 7.381 -8.790 -4.665 1.00 97.12 88 ASP A O 1
ATOM 640 N N . ALA A 1 89 ? 6.761 -9.686 -2.723 1.00 97.56 89 ALA A N 1
ATOM 641 C CA . ALA A 1 89 ? 5.813 -10.627 -3.302 1.00 97.56 89 ALA A CA 1
ATOM 642 C C . ALA A 1 89 ? 4.419 -10.413 -2.711 1.00 97.56 89 ALA A C 1
ATOM 644 O O . ALA A 1 89 ? 4.186 -10.721 -1.543 1.00 97.56 89 ALA A O 1
ATOM 645 N N . ILE A 1 90 ? 3.478 -9.946 -3.528 1.00 98.38 90 ILE A N 1
ATOM 646 C CA . ILE A 1 90 ? 2.063 -9.814 -3.166 1.00 98.38 90 ILE A CA 1
ATOM 647 C C . ILE A 1 90 ? 1.313 -10.950 -3.851 1.00 98.38 90 ILE A C 1
ATOM 649 O O . ILE A 1 90 ? 1.112 -10.919 -5.065 1.00 98.38 90 ILE A O 1
ATOM 653 N N . ILE A 1 91 ? 0.954 -12.002 -3.120 1.00 97.44 91 ILE A N 1
ATOM 654 C CA . ILE A 1 91 ? 0.474 -13.248 -3.737 1.00 97.44 91 ILE A CA 1
ATOM 655 C C . ILE A 1 91 ? -0.765 -13.821 -3.049 1.00 97.44 91 ILE A C 1
ATOM 657 O O . ILE A 1 91 ? -0.857 -13.792 -1.833 1.00 97.44 91 ILE A O 1
ATOM 661 N N . ASP A 1 92 ? -1.707 -14.372 -3.811 1.00 98.06 92 ASP A N 1
ATOM 662 C CA . ASP A 1 92 ? -2.894 -15.076 -3.294 1.00 98.06 92 ASP A CA 1
ATOM 663 C C . ASP A 1 92 ? -3.757 -14.253 -2.302 1.00 98.06 92 ASP A C 1
ATOM 665 O O . ASP A 1 92 ? -4.507 -14.807 -1.499 1.00 98.06 92 ASP A O 1
ATOM 669 N N . ASN A 1 93 ? -3.688 -12.916 -2.331 1.00 98.75 93 ASN A N 1
ATOM 670 C CA . ASN A 1 93 ? -4.538 -12.085 -1.475 1.00 98.75 93 ASN A CA 1
ATOM 671 C C . ASN A 1 93 ? -5.913 -11.858 -2.119 1.00 98.75 93 ASN A C 1
ATOM 673 O O . ASN A 1 93 ? -6.048 -11.720 -3.338 1.00 98.75 93 ASN A O 1
ATOM 677 N N . THR A 1 94 ? -6.945 -11.768 -1.285 1.00 98.81 94 THR A N 1
ATOM 678 C CA . THR A 1 94 ? -8.293 -11.378 -1.709 1.00 98.81 94 THR A CA 1
ATOM 679 C C . THR A 1 94 ? -8.557 -9.929 -1.319 1.00 98.81 94 THR A C 1
ATOM 681 O O . THR A 1 94 ? -8.397 -9.543 -0.164 1.00 98.81 94 THR A O 1
ATOM 684 N N . TYR A 1 95 ? -8.994 -9.132 -2.279 1.00 98.81 95 TYR A N 1
ATOM 685 C CA . TYR A 1 95 ? -9.352 -7.736 -2.104 1.00 98.81 95 TYR A CA 1
ATOM 686 C C . TYR A 1 95 ? -10.860 -7.550 -2.291 1.00 98.81 95 TYR A C 1
ATOM 688 O O . TYR A 1 95 ? -11.502 -8.323 -3.007 1.00 98.81 95 TYR A O 1
ATOM 696 N N . ALA A 1 96 ? -11.438 -6.577 -1.586 1.00 98.50 96 ALA A N 1
ATOM 697 C CA . ALA A 1 96 ? -12.847 -6.236 -1.736 1.00 98.50 96 ALA A CA 1
ATOM 698 C C . ALA A 1 96 ? -13.144 -4.790 -1.321 1.00 98.50 96 ALA A C 1
ATOM 700 O O . ALA A 1 96 ? -12.919 -4.396 -0.177 1.00 98.50 96 ALA A O 1
ATOM 701 N N . ASN A 1 97 ? -13.769 -4.022 -2.215 1.00 97.75 97 ASN A N 1
ATOM 702 C CA . ASN A 1 97 ? -14.303 -2.681 -1.927 1.00 97.75 97 ASN A CA 1
ATOM 703 C C . ASN A 1 97 ? -13.261 -1.687 -1.374 1.00 97.75 97 ASN A C 1
ATOM 705 O O . ASN A 1 97 ? -13.601 -0.815 -0.566 1.00 97.75 97 ASN A O 1
ATOM 709 N N . ASN A 1 98 ? -11.995 -1.812 -1.777 1.00 98.50 98 ASN A N 1
ATOM 710 C CA . ASN A 1 98 ? -10.986 -0.816 -1.438 1.00 98.50 98 ASN A CA 1
ATOM 711 C C . ASN A 1 98 ? -11.127 0.426 -2.334 1.00 98.50 98 ASN A C 1
ATOM 713 O O . ASN A 1 98 ? -11.746 0.395 -3.397 1.00 98.50 98 ASN A O 1
ATOM 717 N N . GLY A 1 99 ? -10.574 1.547 -1.885 1.00 97.75 99 GLY A N 1
ATOM 718 C CA . GLY A 1 99 ? -10.525 2.788 -2.651 1.00 97.75 99 GLY A CA 1
ATOM 719 C C . GLY A 1 99 ? -11.781 3.656 -2.601 1.00 97.75 99 GLY A C 1
ATOM 720 O O . GLY A 1 99 ? -11.980 4.512 -3.464 1.00 97.75 99 GLY A O 1
ATOM 721 N N . SER A 1 100 ? -12.623 3.499 -1.575 1.00 97.19 100 SER A N 1
ATOM 722 C CA . SER A 1 100 ? -13.887 4.245 -1.442 1.00 97.19 100 SER A CA 1
ATOM 723 C C . SER A 1 100 ? -13.745 5.775 -1.339 1.00 97.19 100 SER A C 1
ATOM 725 O O . SER A 1 100 ? -14.710 6.495 -1.610 1.00 97.19 100 SER A O 1
ATOM 727 N N . PHE A 1 101 ? -12.560 6.309 -1.022 1.00 96.62 101 PHE A N 1
ATOM 728 C CA . PHE A 1 101 ? -12.289 7.751 -1.100 1.00 96.62 101 PHE A CA 1
ATOM 729 C C . PHE A 1 101 ? -12.289 8.274 -2.548 1.00 96.62 101 PHE A C 1
ATOM 731 O O . PHE A 1 101 ? -12.572 9.455 -2.781 1.00 96.62 101 PHE A O 1
ATOM 738 N N . GLY A 1 102 ? -12.052 7.394 -3.528 1.00 94.94 102 GLY A N 1
ATOM 739 C CA . GLY A 1 102 ? -12.252 7.662 -4.950 1.00 94.94 102 GLY A CA 1
ATOM 740 C C . GLY A 1 102 ? -11.229 8.605 -5.581 1.00 94.94 102 GLY A C 1
ATOM 741 O O . GLY A 1 102 ? -11.577 9.310 -6.533 1.00 94.94 102 GLY A O 1
ATOM 742 N N . ASN A 1 103 ? -10.004 8.665 -5.048 1.00 94.81 103 ASN A N 1
ATOM 743 C CA . ASN A 1 103 ? -8.892 9.309 -5.749 1.00 94.81 103 ASN A CA 1
ATOM 744 C C . ASN A 1 103 ? -8.387 8.398 -6.885 1.00 94.81 103 ASN A C 1
ATOM 746 O O . ASN A 1 103 ? -8.548 7.183 -6.792 1.00 94.81 103 ASN A O 1
ATOM 750 N N . PRO A 1 104 ? -7.841 8.962 -7.975 1.00 94.31 104 PRO A N 1
ATOM 751 C CA . PRO A 1 104 ? -7.445 8.226 -9.173 1.00 94.31 104 PRO A CA 1
ATOM 752 C C . PRO A 1 104 ? -6.689 6.908 -8.988 1.00 94.31 104 PRO A C 1
ATOM 754 O O . PRO A 1 104 ? -6.922 5.998 -9.782 1.00 94.31 104 PRO A O 1
ATOM 757 N N . THR A 1 105 ? -5.784 6.802 -8.012 1.00 95.62 105 THR A N 1
ATOM 758 C CA . THR A 1 105 ? -4.961 5.593 -7.833 1.00 95.62 105 THR A CA 1
ATOM 759 C C . THR A 1 105 ? -5.428 4.700 -6.691 1.00 95.62 105 THR A C 1
ATOM 761 O O . THR A 1 105 ? -4.902 3.598 -6.545 1.00 95.62 105 THR A O 1
ATOM 764 N N . ASN A 1 106 ? -6.424 5.139 -5.915 1.00 97.44 106 ASN A N 1
ATOM 765 C CA . ASN A 1 106 ? -7.041 4.363 -4.842 1.00 97.44 106 ASN A CA 1
ATOM 766 C C . ASN A 1 106 ? -7.664 3.074 -5.393 1.00 97.44 106 ASN A C 1
ATOM 768 O O . ASN A 1 106 ? -8.358 3.098 -6.410 1.00 97.44 106 ASN A O 1
ATOM 772 N N . GLY A 1 107 ? -7.441 1.955 -4.707 1.00 98.12 107 GLY A N 1
ATOM 773 C CA . GLY A 1 107 ? -7.829 0.632 -5.194 1.00 98.12 107 GLY A CA 1
ATOM 774 C C . GLY A 1 107 ? -7.199 -0.495 -4.384 1.00 98.12 107 GLY A C 1
ATOM 775 O O . GLY A 1 107 ? -6.950 -0.349 -3.191 1.00 98.12 107 GLY A O 1
ATOM 776 N N . ASP A 1 108 ? -6.930 -1.631 -5.013 1.00 98.75 108 ASP A N 1
ATOM 777 C CA . ASP A 1 108 ? -6.466 -2.816 -4.288 1.00 98.75 108 ASP A CA 1
ATOM 778 C C . ASP A 1 108 ? -4.967 -2.777 -4.023 1.00 98.75 108 ASP A C 1
ATOM 780 O O . ASP A 1 108 ? -4.542 -2.949 -2.881 1.00 98.75 108 ASP A O 1
ATOM 784 N N . ILE A 1 109 ? -4.171 -2.506 -5.061 1.00 98.75 109 ILE A N 1
ATOM 785 C CA . ILE A 1 109 ? -2.708 -2.537 -4.979 1.00 98.75 109 ILE A CA 1
ATOM 786 C C . ILE A 1 109 ? -2.104 -1.274 -5.598 1.00 98.75 109 ILE A C 1
ATOM 788 O O . ILE A 1 109 ? -2.330 -0.979 -6.772 1.00 98.75 109 ILE A O 1
ATOM 792 N N . GLY A 1 110 ? -1.290 -0.556 -4.830 1.00 98.12 110 GLY A N 1
ATOM 793 C CA . GLY A 1 110 ? -0.437 0.531 -5.311 1.00 98.12 110 GLY A CA 1
ATOM 794 C C . GLY A 1 110 ? 1.043 0.151 -5.237 1.00 98.12 110 GLY A C 1
ATOM 795 O O . GLY A 1 110 ? 1.456 -0.487 -4.276 1.00 98.12 110 GLY A O 1
ATOM 796 N N . ALA A 1 111 ? 1.849 0.532 -6.222 1.00 97.12 111 ALA A N 1
ATOM 797 C CA . ALA A 1 111 ? 3.296 0.333 -6.195 1.00 97.12 111 ALA A CA 1
ATOM 798 C C . ALA A 1 111 ? 4.027 1.505 -6.852 1.00 97.12 111 ALA A C 1
ATOM 800 O O . ALA A 1 111 ? 3.550 2.077 -7.840 1.00 97.12 111 ALA A O 1
ATOM 801 N N . VAL A 1 112 ? 5.176 1.867 -6.291 1.00 95.06 112 VAL A N 1
ATOM 802 C CA . VAL A 1 112 ? 6.098 2.848 -6.854 1.00 95.06 112 VAL A CA 1
ATOM 803 C C . VAL A 1 112 ? 7.499 2.600 -6.333 1.00 95.06 112 VAL A C 1
ATOM 805 O O . VAL A 1 112 ? 7.698 2.450 -5.134 1.00 95.06 112 VAL A O 1
ATOM 808 N N . ASN A 1 113 ? 8.472 2.700 -7.227 1.00 94.06 113 ASN A N 1
ATOM 809 C CA . ASN A 1 113 ? 9.881 2.680 -6.877 1.00 94.06 113 ASN A CA 1
ATOM 810 C C . ASN A 1 113 ? 10.654 3.708 -7.716 1.00 94.06 113 ASN A C 1
ATOM 812 O O . ASN A 1 113 ? 10.238 4.090 -8.815 1.00 94.06 113 ASN A O 1
ATOM 816 N N . PHE A 1 114 ? 11.771 4.209 -7.193 1.00 92.19 114 PHE A N 1
ATOM 817 C CA . PHE A 1 114 ? 12.545 5.292 -7.818 1.00 92.19 114 PHE A CA 1
ATOM 818 C C . PHE A 1 114 ? 13.911 4.854 -8.337 1.00 92.19 114 PHE A C 1
ATOM 820 O O . PHE A 1 114 ? 14.537 5.577 -9.118 1.00 92.19 114 PHE A O 1
ATOM 827 N N . GLU A 1 115 ? 14.364 3.666 -7.958 1.00 92.44 115 GLU A N 1
ATOM 828 C CA . GLU A 1 115 ? 15.671 3.128 -8.289 1.00 92.44 115 GLU A CA 1
ATOM 829 C C . GLU A 1 115 ? 15.555 1.793 -9.031 1.00 92.44 115 GLU A C 1
ATOM 831 O O . GLU A 1 115 ? 14.615 1.023 -8.829 1.00 92.44 115 GLU A O 1
ATOM 836 N N . PRO A 1 116 ? 16.517 1.470 -9.915 1.00 93.94 116 PRO A N 1
ATOM 837 C CA . PRO A 1 116 ? 16.575 0.140 -10.494 1.00 93.94 116 PRO A CA 1
ATOM 838 C C . PRO A 1 116 ? 16.757 -0.925 -9.407 1.00 93.94 116 PRO A C 1
ATOM 840 O O . PRO A 1 116 ? 17.757 -0.925 -8.687 1.00 93.94 116 PRO A O 1
ATOM 843 N N . GLY A 1 117 ? 15.834 -1.878 -9.348 1.00 92.12 117 GLY A N 1
ATOM 844 C CA . GLY A 1 117 ? 15.811 -2.931 -8.337 1.00 92.12 117 GLY A CA 1
ATOM 845 C C . GLY A 1 117 ? 15.214 -4.229 -8.880 1.00 92.12 117 GLY A C 1
ATOM 846 O O . GLY A 1 117 ? 14.700 -4.249 -10.005 1.00 92.12 117 GLY A O 1
ATOM 847 N N . PRO A 1 118 ? 15.346 -5.348 -8.145 1.00 93.44 118 PRO A N 1
ATOM 848 C CA . PRO A 1 118 ? 14.547 -6.543 -8.386 1.00 93.44 118 PRO A CA 1
ATOM 849 C C . PRO A 1 118 ? 13.061 -6.196 -8.528 1.00 93.44 118 PRO A C 1
ATOM 851 O O . PRO A 1 118 ? 12.534 -5.467 -7.702 1.00 93.44 118 PRO A O 1
ATOM 854 N N . THR A 1 119 ? 12.382 -6.728 -9.543 1.00 89.75 119 THR A N 1
ATOM 855 C CA . THR A 1 119 ? 10.926 -6.542 -9.675 1.00 89.75 119 THR A CA 1
ATOM 856 C C . THR A 1 119 ? 10.183 -7.129 -8.485 1.00 89.75 119 THR A C 1
ATOM 858 O O . THR A 1 119 ? 10.413 -8.306 -8.167 1.00 89.75 119 THR A O 1
ATOM 861 N N . ASP A 1 120 ? 9.209 -6.397 -7.960 1.00 95.00 120 ASP A N 1
ATOM 862 C CA . ASP A 1 120 ? 8.128 -6.997 -7.180 1.00 95.00 120 ASP A CA 1
ATOM 863 C C . ASP A 1 120 ? 7.314 -7.932 -8.060 1.00 95.00 120 ASP A C 1
ATOM 865 O O . ASP A 1 120 ? 7.329 -7.846 -9.296 1.00 95.00 120 ASP A O 1
ATOM 869 N N . CYS A 1 121 ? 6.608 -8.860 -7.432 1.00 95.56 121 CYS A N 1
ATOM 870 C CA . CYS A 1 121 ? 5.705 -9.733 -8.150 1.00 95.56 121 CYS A CA 1
ATOM 871 C C . CYS A 1 121 ? 4.322 -9.789 -7.533 1.00 95.56 121 CYS A C 1
ATOM 873 O O . CYS A 1 121 ? 4.140 -9.755 -6.317 1.00 95.56 121 CYS A O 1
ATOM 875 N N . PHE A 1 122 ? 3.346 -9.938 -8.420 1.00 97.75 122 PHE A N 1
ATOM 876 C CA . PHE A 1 122 ? 1.938 -9.987 -8.085 1.00 97.75 122 PHE A CA 1
ATOM 877 C C . PHE A 1 122 ? 1.358 -11.244 -8.720 1.00 97.75 122 PHE A C 1
ATOM 879 O O . PHE A 1 122 ? 1.426 -11.405 -9.939 1.00 97.75 122 PHE A O 1
ATOM 886 N N . HIS A 1 123 ? 0.820 -12.161 -7.920 1.00 96.62 123 HIS A N 1
ATOM 887 C CA . HIS A 1 123 ? 0.333 -13.442 -8.433 1.00 96.62 123 HIS A CA 1
ATOM 888 C C . HIS A 1 123 ? -0.927 -13.915 -7.714 1.00 96.62 123 HIS A C 1
ATOM 890 O O . HIS A 1 123 ? -0.979 -13.876 -6.495 1.00 96.62 123 HIS A O 1
ATOM 896 N N . PHE A 1 124 ? -1.936 -14.373 -8.462 1.00 97.50 124 PHE A N 1
ATOM 897 C CA . PHE A 1 124 ? -3.216 -14.871 -7.934 1.00 97.50 124 PHE A CA 1
ATOM 898 C C . PHE A 1 124 ? -3.963 -13.962 -6.939 1.00 97.50 124 PHE A C 1
ATOM 900 O O . PHE A 1 124 ? -4.901 -14.402 -6.282 1.00 97.50 124 PHE A O 1
ATOM 907 N N . ASN A 1 125 ? -3.637 -12.673 -6.889 1.00 98.50 125 ASN A N 1
ATOM 908 C CA . ASN A 1 125 ? -4.476 -11.703 -6.203 1.00 98.50 125 ASN A CA 1
ATOM 909 C C . ASN A 1 125 ? -5.799 -11.547 -6.953 1.00 98.50 125 ASN A C 1
ATOM 911 O O . ASN A 1 125 ? -5.821 -11.542 -8.193 1.00 98.50 125 ASN A O 1
ATOM 915 N N . GLN A 1 126 ? -6.887 -11.400 -6.208 1.00 98.19 126 GLN A N 1
ATOM 916 C CA . GLN A 1 126 ? -8.239 -11.385 -6.755 1.00 98.19 126 GLN A CA 1
ATOM 917 C C . GLN A 1 126 ? -9.132 -10.366 -6.043 1.00 98.19 126 GLN A C 1
ATOM 919 O O . GLN A 1 126 ? -9.016 -10.182 -4.839 1.00 98.19 126 GLN A O 1
ATOM 924 N N . ASP A 1 127 ? -10.053 -9.763 -6.790 1.00 98.00 127 ASP A N 1
ATOM 925 C CA . ASP A 1 127 ? -11.227 -9.038 -6.287 1.00 98.00 127 ASP A CA 1
ATOM 926 C C . ASP A 1 127 ? -12.422 -9.504 -7.133 1.00 98.00 127 ASP A C 1
ATOM 928 O O . ASP A 1 127 ? -12.305 -9.618 -8.359 1.00 98.00 127 ASP A O 1
ATOM 932 N N . GLU A 1 128 ? -13.558 -9.805 -6.500 1.00 94.69 128 GLU A N 1
ATOM 933 C CA . GLU A 1 128 ? -14.782 -10.252 -7.183 1.00 94.69 128 GLU A CA 1
ATOM 934 C C . GLU A 1 128 ? -15.298 -9.234 -8.216 1.00 94.69 128 GLU A C 1
ATOM 936 O O . GLU A 1 128 ? -15.885 -9.619 -9.230 1.00 94.69 128 GLU A O 1
ATOM 941 N N . ASN A 1 129 ? -15.049 -7.944 -7.991 1.00 95.25 129 ASN A N 1
ATOM 942 C CA . ASN A 1 129 ? -15.418 -6.845 -8.883 1.00 95.25 129 ASN A CA 1
ATOM 943 C C . ASN A 1 129 ? -14.312 -6.482 -9.888 1.00 95.25 129 ASN A C 1
ATOM 945 O O . ASN A 1 129 ? -14.509 -5.604 -10.731 1.00 95.25 129 ASN A O 1
ATOM 949 N N . GLY A 1 130 ? -13.183 -7.192 -9.844 1.00 95.38 130 GLY A N 1
ATOM 950 C CA . GLY A 1 130 ? -12.017 -6.977 -10.689 1.00 95.38 130 GLY A CA 1
ATOM 951 C C . GLY A 1 130 ? -10.902 -6.244 -9.952 1.00 95.38 130 GLY A C 1
ATOM 952 O O . GLY A 1 130 ? -11.095 -5.140 -9.456 1.00 95.38 130 GLY A O 1
ATOM 953 N N . LEU A 1 131 ? -9.719 -6.861 -9.939 1.00 97.31 131 LEU A N 1
ATOM 954 C CA . LEU A 1 131 ? -8.538 -6.331 -9.261 1.00 97.31 131 LEU A CA 1
ATOM 955 C C . LEU A 1 131 ? -8.102 -4.991 -9.873 1.00 97.31 131 LEU A C 1
ATOM 957 O O . LEU A 1 131 ? -7.825 -4.902 -11.075 1.00 97.31 131 LEU A O 1
ATOM 961 N N . THR A 1 132 ? -7.990 -3.971 -9.032 1.00 98.06 132 THR A N 1
ATOM 962 C CA . THR A 1 132 ? -7.545 -2.624 -9.397 1.00 98.06 132 THR A CA 1
ATOM 963 C C . THR A 1 132 ? -6.118 -2.382 -8.922 1.00 98.06 132 THR A C 1
ATOM 965 O O . THR A 1 132 ? -5.791 -2.571 -7.753 1.00 98.06 132 THR A O 1
ATOM 968 N N . THR A 1 133 ? -5.233 -1.968 -9.830 1.00 98.19 133 THR A N 1
ATOM 969 C CA . THR A 1 133 ? -3.828 -1.719 -9.487 1.00 98.19 133 THR A CA 1
ATOM 970 C C . THR A 1 133 ? -3.333 -0.393 -10.055 1.00 98.19 133 THR A C 1
ATOM 972 O O . THR A 1 133 ? -3.748 0.010 -11.145 1.00 98.19 133 THR A O 1
ATOM 975 N N . SER A 1 134 ? -2.413 0.261 -9.347 1.00 97.56 134 SER A N 1
ATOM 976 C CA . SER A 1 134 ? -1.615 1.383 -9.848 1.00 97.56 134 SER A CA 1
ATOM 977 C C . SER A 1 134 ? -0.133 1.057 -9.642 1.00 97.56 134 SER A C 1
ATOM 979 O O . SER A 1 134 ? 0.295 1.024 -8.494 1.00 97.56 134 SER A O 1
ATOM 981 N N . PRO A 1 135 ? 0.665 0.818 -10.695 1.00 96.06 135 PRO A N 1
ATOM 982 C CA . PRO A 1 135 ? 0.305 0.874 -12.111 1.00 96.06 135 PRO A CA 1
ATOM 983 C C . PRO A 1 135 ? -0.724 -0.207 -12.501 1.00 96.06 135 PRO A C 1
ATOM 985 O O . PRO A 1 135 ? -0.816 -1.250 -11.846 1.00 96.06 135 PRO A O 1
ATOM 988 N N . PRO A 1 136 ? -1.525 0.008 -13.562 1.00 96.56 136 PRO A N 1
ATOM 989 C CA . PRO A 1 136 ? -2.531 -0.958 -13.992 1.00 96.56 136 PRO A CA 1
ATOM 990 C C . PRO A 1 136 ? -1.888 -2.257 -14.486 1.00 96.56 136 PRO A C 1
ATOM 992 O O . PRO A 1 136 ? -0.816 -2.246 -15.086 1.00 96.56 136 PRO A O 1
ATOM 995 N N . LEU A 1 137 ? -2.603 -3.372 -14.310 1.00 95.00 137 LEU A N 1
ATOM 996 C CA . LEU A 1 137 ? -2.206 -4.703 -14.787 1.00 95.00 137 LEU A CA 1
ATOM 997 C C . LEU A 1 137 ? -0.935 -5.262 -14.117 1.00 95.00 137 LEU A C 1
ATOM 999 O O . LEU A 1 137 ? -0.254 -6.091 -14.721 1.00 95.00 137 LEU A O 1
ATOM 1003 N N . ALA A 1 138 ? -0.633 -4.873 -12.872 1.00 94.94 138 ALA A N 1
ATOM 1004 C CA . ALA A 1 138 ? 0.589 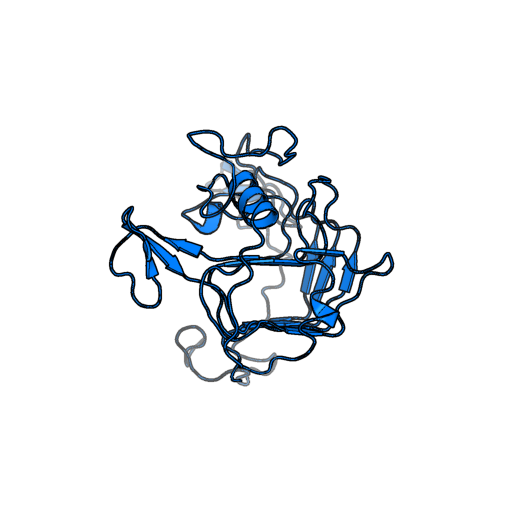-5.282 -12.167 1.00 94.94 138 ALA A CA 1
ATOM 1005 C C . ALA A 1 138 ? 0.803 -6.811 -12.175 1.00 94.94 138 ALA A C 1
ATOM 1007 O O . ALA A 1 138 ? 1.867 -7.290 -12.555 1.00 94.94 138 ALA A O 1
ATOM 1008 N N . GLN A 1 139 ? -0.244 -7.592 -11.894 1.00 95.31 139 GLN A N 1
ATOM 1009 C CA . GLN A 1 139 ? -0.213 -9.063 -11.933 1.00 95.31 139 GLN A CA 1
ATOM 1010 C C . GLN A 1 139 ? -0.005 -9.667 -13.324 1.00 95.31 139 GLN A C 1
ATOM 1012 O O . GLN A 1 139 ? 0.539 -10.761 -13.447 1.00 95.31 139 GLN A O 1
ATOM 1017 N N . LEU A 1 140 ? -0.418 -8.976 -14.388 1.00 95.56 140 LEU A N 1
ATOM 1018 C CA . LEU A 1 140 ? -0.159 -9.429 -15.755 1.00 95.56 140 LEU A CA 1
ATOM 1019 C C . LEU A 1 140 ? 1.283 -9.123 -16.176 1.00 95.56 140 LEU A C 1
ATOM 1021 O O . LEU A 1 140 ? 1.899 -9.928 -16.874 1.00 95.56 140 LEU A O 1
ATOM 1025 N N . LEU A 1 141 ? 1.796 -7.955 -15.786 1.00 94.12 141 LEU A N 1
ATOM 1026 C CA . LEU A 1 141 ? 3.119 -7.469 -16.178 1.00 94.12 141 LEU A CA 1
ATOM 1027 C C . LEU A 1 141 ? 4.242 -8.103 -15.347 1.00 94.12 141 LEU A C 1
ATOM 1029 O O . LEU A 1 141 ? 5.302 -8.409 -15.893 1.00 94.12 141 LEU A O 1
ATOM 1033 N N . TYR A 1 142 ? 3.985 -8.371 -14.066 1.00 94.19 142 TYR A N 1
ATOM 1034 C CA . TYR A 1 142 ? 4.957 -8.897 -13.107 1.00 94.19 142 TYR A CA 1
ATOM 1035 C C . TYR A 1 142 ? 4.421 -10.143 -12.367 1.00 94.19 142 TYR A C 1
ATOM 1037 O O . TYR A 1 142 ? 4.321 -10.154 -11.141 1.00 94.19 142 TYR A O 1
ATOM 1045 N N . PRO A 1 143 ? 4.076 -11.232 -13.085 1.00 95.25 143 PRO A N 1
ATOM 1046 C CA . PRO A 1 143 ? 3.411 -12.401 -12.501 1.00 95.25 143 PRO A CA 1
ATOM 1047 C C . PRO A 1 143 ? 4.314 -13.278 -11.622 1.00 95.25 143 PRO A C 1
ATOM 1049 O O . PRO A 1 143 ? 3.827 -14.208 -10.984 1.00 95.25 143 PRO A O 1
ATOM 1052 N N . ALA A 1 144 ? 5.634 -13.072 -11.655 1.00 92.69 144 ALA A N 1
ATOM 1053 C CA . ALA A 1 144 ? 6.597 -13.935 -10.984 1.00 92.69 144 ALA A CA 1
ATOM 1054 C C . ALA A 1 144 ? 7.792 -13.142 -10.457 1.00 92.69 144 ALA A C 1
ATOM 1056 O O . ALA A 1 144 ? 8.338 -12.279 -11.142 1.00 92.69 144 ALA A O 1
ATOM 1057 N N . CYS A 1 145 ? 8.243 -13.508 -9.261 1.00 90.38 145 CYS A N 1
ATOM 1058 C CA . CYS A 1 145 ? 9.406 -12.916 -8.616 1.00 90.38 145 CYS A CA 1
ATOM 1059 C C . CYS A 1 145 ? 10.690 -13.461 -9.255 1.00 90.38 145 CYS A C 1
ATOM 1061 O O . CYS A 1 145 ? 11.226 -14.499 -8.859 1.00 90.38 145 CYS A O 1
ATOM 1063 N N . THR A 1 146 ? 11.166 -12.779 -10.298 1.00 90.06 146 THR A N 1
ATOM 1064 C CA . THR A 1 146 ? 12.324 -13.228 -11.092 1.00 90.06 146 THR A CA 1
ATOM 1065 C C . THR A 1 146 ? 13.667 -12.847 -10.474 1.00 90.06 146 THR A C 1
ATOM 1067 O O . THR A 1 146 ? 14.677 -13.503 -10.729 1.00 90.06 146 THR A O 1
ATOM 1070 N N . GLY A 1 147 ? 13.688 -11.779 -9.674 1.00 88.12 147 GLY A N 1
ATOM 1071 C CA . GLY A 1 147 ? 14.909 -11.208 -9.100 1.00 88.12 147 GLY A CA 1
ATOM 1072 C C . GLY A 1 147 ? 15.758 -10.454 -10.109 1.00 88.12 147 GLY A C 1
ATOM 1073 O O . GLY A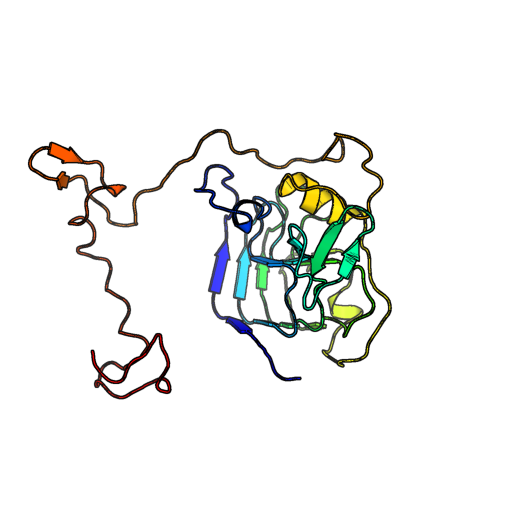 1 147 ? 16.879 -10.065 -9.791 1.00 88.12 147 GLY A O 1
ATOM 1074 N N . MET A 1 148 ? 15.240 -10.259 -11.322 1.00 90.06 148 MET A N 1
ATOM 1075 C CA . MET A 1 148 ? 15.892 -9.440 -12.325 1.00 90.06 148 MET A CA 1
ATOM 1076 C C . MET A 1 148 ? 15.775 -7.975 -11.933 1.00 90.06 148 MET A C 1
ATOM 1078 O O . MET A 1 148 ? 14.687 -7.492 -11.632 1.00 90.06 148 MET A O 1
ATOM 1082 N N . THR A 1 149 ? 16.900 -7.272 -11.991 1.00 94.25 149 THR A N 1
ATOM 1083 C CA . THR A 1 149 ? 16.915 -5.819 -11.878 1.00 94.25 149 THR A CA 1
ATOM 1084 C C . THR A 1 149 ? 16.282 -5.201 -13.120 1.00 94.25 149 THR A C 1
ATOM 1086 O O . THR A 1 149 ? 16.725 -5.475 -14.239 1.00 94.25 149 THR A O 1
ATOM 1089 N N . VAL A 1 150 ? 15.278 -4.352 -12.924 1.00 91.38 150 VAL A N 1
ATOM 1090 C CA . VAL A 1 150 ? 14.596 -3.604 -13.990 1.00 91.38 150 VAL A CA 1
ATOM 1091 C C . VAL A 1 150 ? 14.674 -2.096 -13.733 1.00 91.38 150 VAL A C 1
ATOM 1093 O O . VAL A 1 150 ? 15.031 -1.690 -12.627 1.00 91.38 150 VAL A O 1
ATOM 1096 N N . PRO A 1 151 ? 14.389 -1.244 -14.736 1.00 93.75 151 PRO A N 1
ATOM 1097 C CA . PRO A 1 151 ? 14.195 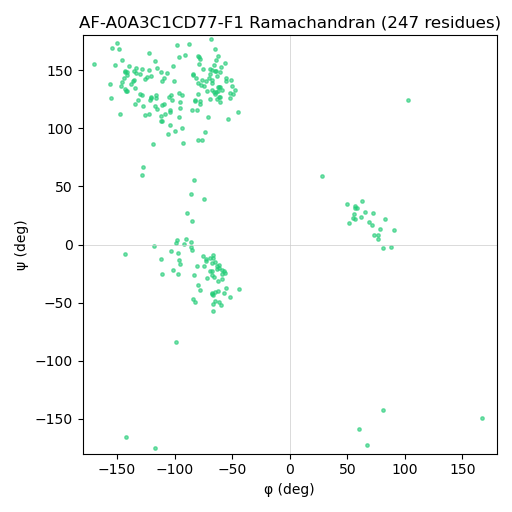0.185 -14.501 1.00 93.75 151 PRO A CA 1
ATOM 1098 C C . PRO A 1 151 ? 13.039 0.457 -13.521 1.00 93.75 151 PRO A C 1
ATOM 1100 O O . PRO A 1 151 ? 12.101 -0.338 -13.487 1.00 93.75 151 PRO A O 1
ATOM 1103 N N . PRO A 1 152 ? 13.074 1.579 -12.781 1.00 92.44 152 PRO A N 1
ATOM 1104 C CA . PRO A 1 152 ? 12.009 1.935 -11.850 1.00 92.44 152 PRO A CA 1
ATOM 1105 C C . PRO A 1 152 ? 10.693 2.286 -12.548 1.00 92.44 152 PRO A C 1
ATOM 1107 O O . PRO A 1 152 ? 10.701 2.847 -13.650 1.00 92.44 152 PRO A O 1
ATOM 1110 N N . ASP A 1 153 ? 9.576 2.029 -11.866 1.00 92.25 153 ASP A N 1
ATOM 1111 C CA . ASP A 1 153 ? 8.260 2.568 -12.198 1.00 92.25 153 ASP A CA 1
ATOM 1112 C C . ASP A 1 153 ? 7.888 3.663 -11.193 1.00 92.25 153 ASP A C 1
ATOM 1114 O O . ASP A 1 153 ? 7.361 3.418 -10.109 1.00 92.25 153 ASP A O 1
ATOM 1118 N N . ALA A 1 154 ? 8.168 4.907 -11.581 1.00 90.19 154 ALA A N 1
ATOM 1119 C CA . ALA A 1 154 ? 7.983 6.059 -10.711 1.00 90.19 154 ALA A CA 1
ATOM 1120 C C . ALA A 1 154 ? 6.511 6.398 -10.420 1.00 90.19 154 ALA A C 1
ATOM 1122 O O . ALA A 1 154 ? 6.285 7.258 -9.573 1.00 90.19 154 ALA A O 1
ATOM 1123 N N . ASN A 1 155 ? 5.543 5.808 -11.145 1.00 93.31 155 ASN A N 1
ATOM 1124 C CA . ASN A 1 155 ? 4.093 5.925 -10.928 1.00 93.31 155 ASN A CA 1
ATOM 1125 C C . ASN A 1 155 ? 3.654 7.256 -10.261 1.00 93.31 155 ASN A C 1
ATOM 1127 O O . ASN A 1 155 ? 3.095 7.297 -9.164 1.00 93.31 155 ASN A O 1
ATOM 1131 N N . ALA A 1 156 ? 3.977 8.379 -10.916 1.00 89.62 156 ALA A N 1
ATOM 1132 C CA . ALA A 1 156 ? 4.081 9.680 -10.245 1.00 89.62 156 ALA A CA 1
ATOM 1133 C C . ALA A 1 156 ? 2.774 10.181 -9.606 1.00 89.62 156 ALA A C 1
ATOM 1135 O O . ALA A 1 156 ? 2.812 10.869 -8.590 1.00 89.62 156 ALA A O 1
ATOM 1136 N N . LEU A 1 157 ? 1.619 9.837 -10.188 1.00 89.81 157 LEU A N 1
ATOM 1137 C CA . LEU A 1 157 ? 0.318 10.204 -9.626 1.00 89.81 157 LEU A CA 1
ATOM 1138 C C . LEU A 1 157 ? 0.046 9.474 -8.306 1.00 89.81 157 LEU A C 1
ATOM 1140 O O . LEU A 1 157 ? -0.438 10.090 -7.362 1.00 89.81 157 LEU A O 1
ATOM 1144 N N . PHE A 1 158 ? 0.384 8.187 -8.234 1.00 93.50 158 PHE A N 1
ATOM 1145 C CA . PHE A 1 158 ? 0.250 7.404 -7.009 1.00 93.50 158 PHE A CA 1
ATOM 1146 C C . PHE A 1 158 ? 1.211 7.912 -5.931 1.00 93.50 158 PHE A C 1
ATOM 1148 O O . PHE A 1 158 ? 0.793 8.124 -4.798 1.00 93.50 158 PHE A O 1
ATOM 1155 N N . ALA A 1 159 ? 2.463 8.215 -6.293 1.00 90.81 159 ALA A N 1
ATOM 1156 C CA . ALA A 1 159 ? 3.424 8.810 -5.364 1.00 90.81 159 ALA A CA 1
ATOM 1157 C C . ALA A 1 159 ? 2.923 10.139 -4.761 1.00 90.81 159 ALA A C 1
ATOM 1159 O O . ALA A 1 159 ? 3.059 10.363 -3.558 1.00 90.81 159 ALA A O 1
ATOM 1160 N N . ASP A 1 160 ? 2.306 11.005 -5.574 1.00 88.50 160 ASP A N 1
ATOM 1161 C CA . ASP A 1 160 ? 1.678 12.248 -5.104 1.00 88.50 160 ASP A CA 1
ATOM 1162 C C . ASP A 1 160 ? 0.478 11.999 -4.189 1.00 88.50 160 ASP A C 1
ATOM 1164 O O . ASP A 1 160 ? 0.281 12.717 -3.209 1.00 88.50 160 ASP A O 1
ATOM 1168 N N . GLU A 1 161 ? -0.353 11.011 -4.514 1.00 91.88 161 GLU A N 1
ATOM 1169 C CA . GLU A 1 161 ? -1.527 10.664 -3.719 1.00 91.88 161 GLU A CA 1
ATOM 1170 C C . GLU A 1 161 ? -1.140 10.095 -2.352 1.00 91.88 161 GLU A C 1
ATOM 1172 O O . GLU A 1 161 ? -1.699 10.536 -1.347 1.00 91.88 161 GLU A O 1
ATOM 1177 N N . VAL A 1 162 ? -0.138 9.213 -2.297 1.00 92.75 162 VAL A N 1
ATOM 1178 C CA . VAL A 1 162 ? 0.429 8.694 -1.043 1.00 92.75 162 VAL A CA 1
ATOM 1179 C C . VAL A 1 162 ? 1.019 9.827 -0.212 1.00 92.75 162 VAL A C 1
ATOM 1181 O O . VAL A 1 162 ? 0.692 9.936 0.967 1.00 92.75 162 VAL A O 1
ATOM 1184 N N . ALA A 1 163 ? 1.848 10.691 -0.812 1.00 88.69 163 ALA A N 1
ATOM 1185 C CA . ALA A 1 163 ? 2.462 11.817 -0.105 1.00 88.69 163 ALA A CA 1
ATOM 1186 C C . ALA A 1 163 ? 1.416 12.809 0.429 1.00 88.69 163 ALA A C 1
ATOM 1188 O O . ALA A 1 163 ? 1.511 13.310 1.551 1.00 88.69 163 ALA A O 1
ATOM 1189 N N . CYS A 1 164 ? 0.374 13.067 -0.360 1.00 89.94 164 CYS A N 1
ATOM 1190 C CA . CYS A 1 164 ? -0.755 13.875 0.065 1.00 89.94 164 CYS A CA 1
ATOM 1191 C C . CYS A 1 164 ? -1.447 13.274 1.288 1.00 89.94 164 CYS A C 1
ATOM 1193 O O . CYS A 1 164 ? -1.686 13.988 2.266 1.00 89.94 164 CYS A O 1
ATOM 1195 N N . ASP A 1 165 ? -1.806 11.996 1.235 1.00 92.50 165 ASP A N 1
ATOM 1196 C CA . ASP A 1 165 ? -2.551 11.320 2.292 1.00 92.50 165 ASP A CA 1
ATOM 1197 C C . ASP A 1 165 ? -1.733 11.226 3.590 1.00 92.50 165 ASP A C 1
ATOM 1199 O O . ASP A 1 165 ? -2.174 11.714 4.633 1.00 92.50 165 ASP A O 1
ATOM 1203 N N . SER A 1 166 ? -0.477 10.778 3.496 1.00 88.56 166 SER A N 1
ATOM 1204 C CA . SER A 1 166 ? 0.471 10.714 4.619 1.00 88.56 166 SER A CA 1
ATOM 1205 C C . SER A 1 166 ? 0.818 12.083 5.222 1.00 88.56 166 SER A C 1
ATOM 1207 O O . SER A 1 166 ? 1.351 12.161 6.330 1.00 88.56 166 SER A O 1
ATOM 1209 N N . GLY A 1 167 ? 0.560 13.174 4.491 1.00 82.62 167 GLY A N 1
ATOM 1210 C CA . GLY A 1 167 ? 1.028 14.511 4.848 1.00 82.62 167 GLY A CA 1
ATOM 1211 C C . GLY A 1 167 ? 2.547 14.668 4.714 1.00 82.62 167 GLY A C 1
ATOM 1212 O O . GLY A 1 167 ? 3.116 15.580 5.319 1.00 82.62 167 GLY A O 1
ATOM 1213 N N . SER A 1 168 ? 3.205 13.790 3.951 1.00 75.31 168 SER A N 1
ATOM 1214 C CA . SER A 1 168 ? 4.633 13.858 3.647 1.00 75.31 168 SER A CA 1
ATOM 1215 C C . SER A 1 168 ? 4.919 14.728 2.420 1.00 75.31 168 SER A C 1
ATOM 1217 O O . SER A 1 168 ? 4.025 15.180 1.708 1.00 75.31 168 SER A O 1
ATOM 1219 N N . ILE A 1 169 ? 6.202 14.978 2.157 1.00 63.66 169 ILE A N 1
ATOM 1220 C CA . ILE A 1 169 ? 6.640 15.655 0.934 1.00 63.66 169 ILE A CA 1
ATOM 1221 C C . ILE A 1 169 ? 6.496 14.719 -0.279 1.00 63.66 169 ILE A C 1
ATOM 1223 O O . ILE A 1 169 ? 6.782 13.526 -0.168 1.00 63.66 169 ILE A O 1
ATOM 1227 N N . SER A 1 170 ? 6.064 15.250 -1.428 1.00 65.25 170 SER A N 1
ATOM 1228 C CA . SER A 1 170 ? 6.124 14.516 -2.701 1.00 65.25 170 SER A CA 1
ATOM 1229 C C . SER A 1 170 ? 7.550 14.512 -3.252 1.00 65.25 170 SER A C 1
ATOM 1231 O O . SER A 1 170 ? 8.232 15.538 -3.234 1.00 65.25 170 SER A O 1
ATOM 1233 N N . LEU A 1 171 ? 7.992 13.354 -3.750 1.00 65.69 171 LEU A N 1
ATOM 1234 C CA . LEU A 1 171 ? 9.363 13.129 -4.220 1.00 65.69 171 LEU A CA 1
ATOM 1235 C C . LEU A 1 171 ? 9.514 13.185 -5.748 1.00 65.69 171 LEU A C 1
ATOM 1237 O O . LEU A 1 171 ? 10.618 13.420 -6.236 1.00 65.69 171 LEU A O 1
ATOM 1241 N N . VAL A 1 172 ? 8.436 12.971 -6.511 1.00 64.06 172 VAL A N 1
ATOM 1242 C CA . VAL A 1 172 ? 8.521 12.762 -7.973 1.00 64.06 172 VAL A CA 1
ATOM 1243 C C . VAL A 1 172 ? 7.387 13.379 -8.795 1.00 64.06 172 VAL A C 1
ATOM 1245 O O . VAL A 1 172 ? 7.463 13.368 -10.025 1.00 64.06 172 VAL A O 1
ATOM 1248 N N . GLY A 1 173 ? 6.332 13.903 -8.169 1.00 59.75 173 GLY A N 1
ATOM 1249 C CA . GLY A 1 173 ? 5.143 14.336 -8.901 1.00 59.75 173 GLY A CA 1
ATOM 1250 C C . GLY A 1 173 ? 5.060 15.837 -9.214 1.00 59.75 173 GLY A C 1
ATOM 1251 O O . GLY A 1 173 ? 5.899 16.636 -8.789 1.00 59.75 173 GLY A O 1
ATOM 1252 N N . PRO A 1 174 ? 4.069 16.251 -10.030 1.00 51.78 174 PRO A N 1
ATOM 1253 C CA . PRO A 1 174 ? 3.863 17.637 -10.466 1.00 51.78 174 PRO A CA 1
ATOM 1254 C C . PRO A 1 174 ? 3.458 18.613 -9.354 1.00 51.78 174 PRO A C 1
ATOM 1256 O O . PRO A 1 174 ? 3.390 19.820 -9.610 1.00 51.78 174 PRO A O 1
ATOM 1259 N N . VAL A 1 175 ? 3.141 18.131 -8.152 1.00 57.94 175 VAL A N 1
ATOM 1260 C CA . VAL A 1 175 ? 2.770 18.993 -7.033 1.00 57.94 175 VAL A CA 1
ATOM 1261 C C . VAL A 1 175 ? 4.015 19.758 -6.546 1.00 57.94 175 VAL A C 1
ATOM 1263 O O . VAL A 1 175 ? 4.941 19.192 -5.979 1.00 57.94 175 VAL A O 1
ATOM 1266 N N . GLN A 1 176 ? 4.050 21.073 -6.797 1.00 53.72 176 GLN A N 1
ATOM 1267 C CA . GLN A 1 176 ? 5.173 21.959 -6.457 1.00 53.72 176 GLN A CA 1
ATOM 1268 C C . GLN A 1 176 ? 4.855 22.876 -5.261 1.00 53.72 176 GLN A C 1
ATOM 1270 O O . GLN A 1 176 ? 3.733 23.366 -5.101 1.00 53.72 176 GLN A O 1
ATOM 1275 N N . GLY A 1 177 ? 5.878 23.203 -4.464 1.00 52.50 177 GLY A N 1
ATOM 1276 C CA . GLY A 1 177 ? 5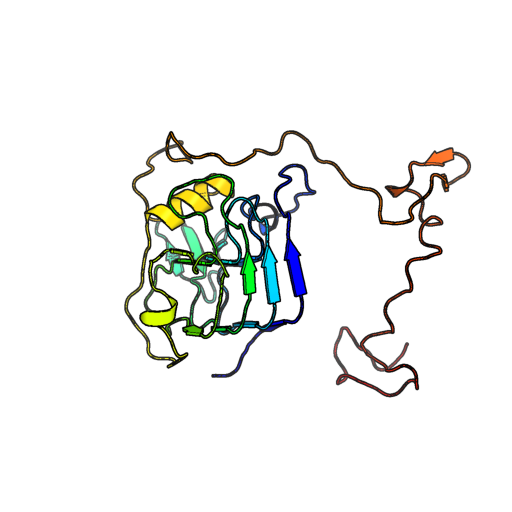.786 24.178 -3.370 1.00 52.50 177 GLY A CA 1
ATOM 1277 C C . GLY A 1 177 ? 5.187 23.600 -2.083 1.00 52.50 177 GLY A C 1
ATOM 1278 O O . GLY A 1 177 ? 5.471 22.470 -1.721 1.00 52.50 177 GLY A O 1
ATOM 1279 N N . SER A 1 178 ? 4.384 24.385 -1.357 1.00 50.62 178 SER A N 1
ATOM 1280 C CA . SER A 1 178 ? 3.755 23.969 -0.087 1.00 50.62 178 SER A CA 1
ATOM 1281 C C . SER A 1 178 ? 2.428 23.222 -0.261 1.00 50.62 178 SER A C 1
ATOM 1283 O O . SER A 1 178 ? 1.743 22.943 0.722 1.00 50.62 178 SER A O 1
ATOM 1285 N N . THR A 1 179 ? 2.005 22.985 -1.503 1.00 60.78 179 THR A N 1
ATOM 1286 C CA . THR A 1 179 ? 0.809 22.188 -1.785 1.00 60.78 179 THR A CA 1
ATOM 1287 C C . THR A 1 179 ? 1.207 20.732 -1.619 1.00 60.78 179 THR A C 1
ATOM 1289 O O . THR A 1 179 ? 2.161 20.307 -2.246 1.00 60.78 179 THR A O 1
ATOM 1292 N N . LEU A 1 180 ? 0.523 19.983 -0.758 1.00 67.69 180 LEU A N 1
ATOM 1293 C CA . LEU A 1 180 ? 0.819 18.560 -0.542 1.00 67.69 180 LEU A CA 1
ATOM 1294 C C . LEU A 1 180 ? -0.080 17.648 -1.381 1.00 67.69 180 LEU A C 1
ATOM 1296 O O . LEU A 1 180 ? 0.189 16.466 -1.499 1.00 67.69 180 LEU A O 1
ATOM 1300 N N . CYS A 1 181 ? -1.157 18.193 -1.952 1.00 76.44 181 CYS A N 1
ATOM 1301 C CA . CYS A 1 181 ? -2.258 17.409 -2.492 1.00 76.44 181 CYS A CA 1
ATOM 1302 C C . CYS A 1 181 ? -2.739 17.902 -3.852 1.00 76.44 181 CYS A C 1
ATOM 1304 O O . CYS A 1 181 ? -2.917 19.114 -4.025 1.00 76.44 181 CYS A O 1
ATOM 1306 N N . PRO A 1 182 ? -3.075 16.989 -4.780 1.00 73.94 182 PRO A N 1
ATOM 1307 C CA . PRO A 1 182 ? -3.914 17.324 -5.922 1.00 73.94 182 PRO A CA 1
ATOM 1308 C C . PRO A 1 182 ? -5.207 18.033 -5.460 1.00 73.94 182 PRO A C 1
ATOM 1310 O O . PRO A 1 182 ? -5.784 17.634 -4.447 1.00 73.94 182 PRO A O 1
ATOM 1313 N N . PRO A 1 183 ? -5.721 19.055 -6.178 1.00 71.56 183 PRO A N 1
ATOM 1314 C CA . PRO A 1 183 ? -6.898 19.826 -5.748 1.00 71.56 183 PRO A CA 1
ATOM 1315 C C . PRO A 1 183 ? -8.168 18.999 -5.505 1.00 71.56 183 PRO A C 1
ATOM 1317 O O . PRO A 1 183 ? -9.078 19.441 -4.810 1.00 71.56 183 PRO A O 1
ATOM 1320 N N . THR A 1 184 ? -8.248 17.817 -6.113 1.00 76.50 184 THR A N 1
ATOM 1321 C CA . THR A 1 184 ? -9.380 16.893 -6.009 1.00 76.50 184 THR A CA 1
ATOM 1322 C C . THR 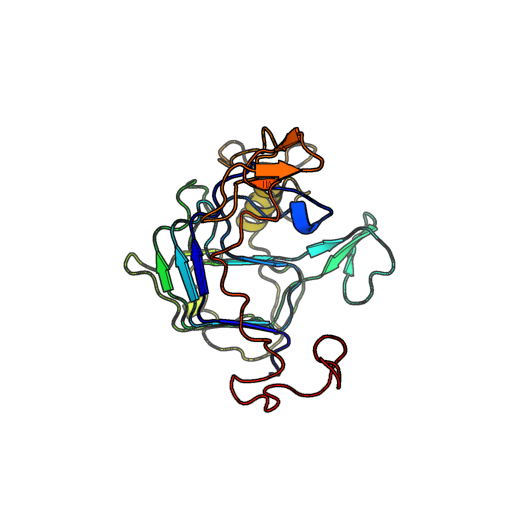A 1 184 ? -9.152 15.772 -5.002 1.00 76.50 184 THR A C 1
ATOM 1324 O O . THR A 1 184 ? -10.031 14.922 -4.880 1.00 76.50 184 THR A O 1
ATOM 1327 N N . ALA A 1 185 ? -8.004 15.750 -4.316 1.00 83.88 185 ALA A N 1
ATOM 1328 C CA . ALA A 1 185 ? -7.662 14.697 -3.375 1.00 83.88 185 ALA A CA 1
ATOM 1329 C C . ALA A 1 185 ? -8.601 14.717 -2.161 1.00 83.88 185 ALA A C 1
ATOM 1331 O O . ALA A 1 185 ? -8.835 15.758 -1.541 1.00 83.88 185 ALA A O 1
ATOM 1332 N N . LYS A 1 186 ? -9.136 13.549 -1.822 1.00 88.75 186 LYS A N 1
ATOM 1333 C CA . LYS A 1 186 ? -10.089 13.329 -0.737 1.00 88.75 186 LYS A CA 1
ATOM 1334 C C . LYS A 1 186 ? -9.466 12.370 0.260 1.00 88.75 186 LYS A C 1
ATOM 1336 O O . LYS A 1 186 ? -9.685 11.170 0.173 1.00 88.75 186 LYS A O 1
ATOM 1341 N N . TYR A 1 187 ? -8.702 12.911 1.197 1.00 92.62 187 TYR A N 1
ATOM 1342 C CA . TYR A 1 187 ? -8.167 12.139 2.314 1.00 92.62 187 TYR A CA 1
ATOM 1343 C C . TYR A 1 187 ? -8.659 12.743 3.625 1.00 92.62 187 TYR A C 1
ATOM 1345 O O . TYR A 1 187 ? -8.520 13.961 3.819 1.00 92.62 187 TYR A O 1
ATOM 1353 N N . PRO A 1 188 ? -9.280 11.945 4.512 1.00 92.56 188 PRO A N 1
ATOM 1354 C CA . PRO A 1 188 ? -9.628 12.400 5.846 1.00 92.56 188 PRO A CA 1
ATOM 1355 C C . PRO A 1 188 ? -8.391 12.918 6.576 1.00 92.56 188 PRO A C 1
ATOM 1357 O O . PRO A 1 188 ? -7.304 12.359 6.473 1.00 92.56 188 PRO A O 1
ATOM 1360 N N . ARG A 1 189 ? -8.556 14.002 7.333 1.00 89.81 189 ARG A N 1
ATOM 1361 C CA . ARG A 1 189 ? -7.479 14.570 8.147 1.00 89.81 189 ARG A CA 1
ATOM 1362 C C . ARG A 1 189 ? -7.758 14.343 9.613 1.00 89.81 189 ARG A C 1
ATOM 1364 O O . ARG A 1 189 ? -8.907 14.435 10.048 1.00 89.81 189 ARG A O 1
ATOM 1371 N N . GLN A 1 190 ? -6.695 14.082 10.363 1.00 89.69 190 GLN A N 1
ATOM 1372 C CA . GLN A 1 190 ? -6.786 13.950 11.805 1.00 89.69 190 GLN A CA 1
ATOM 1373 C C . GLN A 1 190 ? -7.292 15.269 12.392 1.00 89.69 190 GLN A C 1
ATOM 1375 O O . GLN A 1 190 ? -6.749 16.339 12.118 1.00 89.69 190 GLN A O 1
ATOM 1380 N N . THR A 1 191 ? -8.349 15.193 13.194 1.00 91.81 191 THR A N 1
ATOM 1381 C CA . THR A 1 191 ? -8.912 16.361 13.897 1.00 91.81 191 THR A CA 1
ATOM 1382 C C . THR A 1 191 ? -8.696 16.280 15.400 1.00 91.81 191 THR A C 1
ATOM 1384 O O . THR A 1 191 ? -8.656 17.303 16.084 1.00 91.81 191 THR A O 1
ATOM 1387 N N . ARG A 1 192 ? -8.545 15.058 15.912 1.00 90.56 192 ARG A N 1
ATOM 1388 C CA . ARG A 1 192 ? -8.212 14.728 17.293 1.00 90.56 192 ARG A CA 1
ATOM 1389 C C . ARG A 1 192 ? -7.532 13.362 17.327 1.00 90.56 192 ARG A C 1
ATOM 1391 O O . ARG A 1 192 ? -7.585 12.630 16.348 1.00 90.56 192 ARG A O 1
ATOM 1398 N N . VAL A 1 193 ? -6.958 13.013 18.469 1.00 90.25 193 VAL A N 1
ATOM 1399 C CA . VAL A 1 193 ? -6.635 11.619 18.781 1.00 90.25 193 VAL A CA 1
ATOM 1400 C C . VAL A 1 193 ? -7.801 11.039 19.569 1.00 90.25 193 VAL A C 1
ATOM 1402 O O . VAL A 1 193 ? -8.236 11.626 20.562 1.00 90.25 193 VAL A O 1
ATOM 1405 N N . GLU A 1 194 ? -8.302 9.898 19.122 1.00 87.81 194 GLU A N 1
ATOM 1406 C CA . GLU A 1 194 ? -9.324 9.108 19.781 1.00 87.81 194 GLU A CA 1
ATOM 1407 C C . GLU A 1 194 ? -8.772 7.712 20.057 1.00 87.81 194 GLU A C 1
ATOM 1409 O O . GLU A 1 194 ? -8.277 7.013 19.177 1.00 87.81 194 GLU A O 1
ATOM 1414 N N . MET A 1 195 ? -8.823 7.319 21.325 1.00 82.50 195 MET A N 1
ATOM 1415 C CA . MET A 1 195 ? -8.424 5.989 21.747 1.00 82.50 195 MET A CA 1
ATOM 1416 C C . MET A 1 195 ? -9.690 5.181 22.025 1.00 82.50 195 MET A C 1
ATOM 1418 O O . MET A 1 195 ? -10.431 5.491 22.964 1.00 82.50 195 MET A O 1
ATOM 1422 N N . HIS A 1 196 ? -9.944 4.140 21.235 1.00 78.75 196 HIS A N 1
ATOM 1423 C CA . HIS A 1 196 ? -11.063 3.242 21.498 1.00 78.75 196 HIS A CA 1
ATOM 1424 C C . HIS A 1 196 ? -10.745 2.290 22.648 1.00 78.75 196 HIS A C 1
ATOM 1426 O O . HIS A 1 196 ? -9.625 1.799 22.799 1.00 78.75 196 HIS A O 1
ATOM 1432 N N . ALA A 1 197 ? -11.755 2.026 23.474 1.00 76.06 197 ALA A N 1
ATOM 1433 C CA . ALA A 1 197 ? -11.652 0.993 24.488 1.00 76.06 197 ALA A CA 1
ATOM 1434 C C . ALA A 1 197 ? -11.467 -0.377 23.821 1.00 76.06 197 ALA A C 1
ATOM 1436 O O . ALA A 1 197 ? -12.050 -0.646 22.769 1.00 76.06 197 ALA A O 1
ATOM 1437 N N . LEU A 1 198 ? -10.680 -1.249 24.452 1.00 72.69 198 LEU A N 1
ATOM 1438 C CA . LEU A 1 198 ? -10.527 -2.622 23.982 1.00 72.69 198 LEU A CA 1
ATOM 1439 C C . LEU A 1 198 ? -11.885 -3.347 23.997 1.00 72.69 198 LEU A C 1
ATOM 1441 O O . LEU A 1 198 ? -12.719 -3.067 24.867 1.00 72.69 198 LEU A O 1
ATOM 1445 N N . PRO A 1 199 ? -12.122 -4.300 23.080 1.00 69.62 199 PRO A N 1
ATOM 1446 C CA . PRO A 1 199 ? -13.302 -5.154 23.140 1.00 69.62 199 PRO A CA 1
ATOM 1447 C C . PRO A 1 199 ? -13.451 -5.801 24.525 1.00 69.62 199 PRO A C 1
ATOM 1449 O O . PRO A 1 199 ? -12.493 -6.340 25.074 1.00 69.62 199 PRO A O 1
ATOM 1452 N N . GLY A 1 200 ? -14.649 -5.711 25.108 1.00 71.00 200 GLY A N 1
ATOM 1453 C CA . GLY A 1 200 ? -14.937 -6.229 26.452 1.00 71.00 200 GLY A CA 1
ATOM 1454 C C . GLY A 1 200 ? -14.503 -5.321 27.608 1.00 71.00 200 GLY A C 1
ATOM 1455 O O . GLY A 1 200 ? -14.798 -5.632 28.763 1.00 71.00 200 GLY A O 1
ATOM 1456 N N . ALA A 1 201 ? -13.863 -4.178 27.336 1.00 74.94 201 ALA A N 1
ATOM 1457 C CA . ALA A 1 201 ? -13.434 -3.284 28.398 1.00 74.94 201 ALA A CA 1
ATOM 1458 C C . ALA A 1 201 ? -14.629 -2.635 29.128 1.00 74.94 201 ALA A C 1
ATOM 1460 O O . ALA A 1 201 ? -15.553 -2.091 28.520 1.00 74.94 201 ALA A O 1
ATOM 1461 N N . THR A 1 202 ? -14.588 -2.640 30.459 1.00 80.94 202 THR A N 1
ATOM 1462 C CA . THR A 1 202 ? -15.585 -2.059 31.364 1.00 80.94 202 THR A CA 1
ATOM 1463 C C . THR A 1 202 ? -14.997 -0.903 32.171 1.00 80.94 202 THR A C 1
ATOM 1465 O O . THR A 1 202 ? -13.797 -0.872 32.452 1.00 80.94 202 THR A O 1
ATOM 1468 N N . VAL A 1 203 ? -15.841 0.055 32.572 1.00 83.25 203 VAL A N 1
ATOM 1469 C CA . VAL A 1 203 ? -15.461 1.125 33.515 1.00 83.25 203 VAL A CA 1
ATOM 1470 C C . VAL A 1 203 ? -14.913 0.526 34.810 1.00 83.25 203 VAL A C 1
ATOM 1472 O O . VAL A 1 203 ? -15.407 -0.498 35.278 1.00 83.25 203 VAL A O 1
ATOM 1475 N N . GLY A 1 204 ? -13.905 1.164 35.401 1.00 81.56 204 GLY A N 1
ATOM 1476 C CA . GLY A 1 204 ? -13.264 0.646 36.607 1.00 81.56 204 GLY A CA 1
ATOM 1477 C C . GLY A 1 204 ? -12.876 1.721 37.598 1.00 81.56 204 GLY A C 1
ATOM 1478 O O . GLY A 1 204 ? -13.307 2.870 37.509 1.00 81.56 204 GLY A O 1
ATOM 1479 N N . THR A 1 205 ? -12.035 1.331 38.550 1.00 80.31 205 THR A N 1
ATOM 1480 C CA . THR A 1 205 ? -11.433 2.252 39.513 1.00 80.31 205 THR A CA 1
ATOM 1481 C C . THR A 1 205 ? -9.928 2.045 39.589 1.00 80.31 205 THR A C 1
ATOM 1483 O O . THR A 1 205 ? -9.482 0.924 39.829 1.00 80.31 205 THR A O 1
ATOM 1486 N N . TRP A 1 206 ? -9.154 3.122 39.472 1.00 70.06 206 TRP A N 1
ATOM 1487 C CA . TRP A 1 206 ? -7.707 3.136 39.691 1.00 70.06 206 TRP A CA 1
ATOM 1488 C C . TRP A 1 206 ? -7.389 4.047 40.880 1.00 70.06 206 TRP A C 1
ATOM 1490 O O . TRP A 1 206 ? -7.841 5.189 40.927 1.00 70.06 206 TRP A O 1
ATOM 1500 N N . ASN A 1 207 ? -6.668 3.542 41.889 1.00 79.44 207 ASN A N 1
ATOM 1501 C CA . ASN A 1 207 ? -6.404 4.256 43.154 1.00 79.44 207 ASN A CA 1
ATOM 1502 C C . ASN A 1 207 ? -7.667 4.845 43.826 1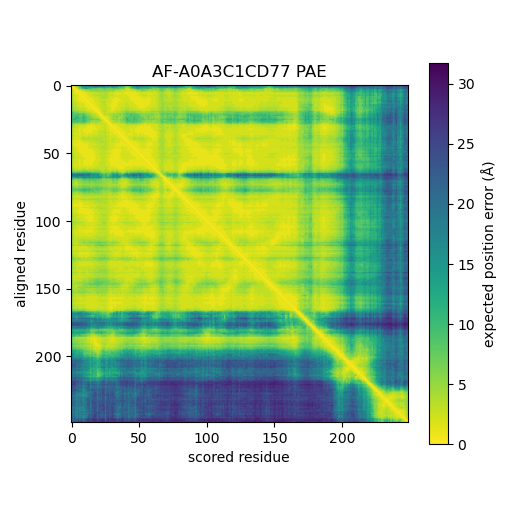.00 79.44 207 ASN A C 1
ATOM 1504 O O . ASN A 1 207 ? -7.634 5.922 44.420 1.00 79.44 207 ASN A O 1
ATOM 1508 N N . GLY A 1 208 ? -8.801 4.144 43.717 1.00 80.75 208 GLY A N 1
ATOM 1509 C CA . GLY A 1 208 ? -10.085 4.573 44.282 1.00 80.75 208 GLY A CA 1
ATOM 1510 C C . GLY A 1 208 ? -10.803 5.683 43.505 1.00 80.75 208 GLY A C 1
ATOM 1511 O O . GLY A 1 208 ? -11.849 6.137 43.960 1.00 80.75 208 GLY A O 1
ATOM 1512 N N . GLN A 1 209 ? -10.282 6.114 42.351 1.00 82.44 209 GLN A N 1
ATOM 1513 C CA . GLN A 1 209 ? -10.957 7.044 41.441 1.00 82.44 209 GLN A CA 1
ATOM 1514 C C . GLN A 1 209 ? -11.585 6.286 40.266 1.00 82.44 209 GLN A C 1
ATOM 1516 O O . GLN A 1 209 ? -10.952 5.353 39.767 1.00 82.44 209 GLN A O 1
ATOM 1521 N N . PRO A 1 210 ? -12.794 6.659 39.804 1.00 83.94 210 PRO A N 1
ATOM 1522 C CA . PRO A 1 210 ? -13.367 6.107 38.582 1.00 83.94 210 PRO A CA 1
ATOM 1523 C C . PRO A 1 210 ? -12.451 6.380 37.388 1.00 83.94 210 PRO A C 1
ATOM 1525 O O . PRO A 1 210 ? -12.011 7.512 37.200 1.00 83.94 210 PRO A O 1
ATOM 1528 N N . VAL A 1 211 ? -12.201 5.358 36.576 1.00 83.19 211 VAL A N 1
ATOM 1529 C CA . VAL A 1 211 ? -11.466 5.474 35.313 1.00 83.19 211 VAL A CA 1
ATOM 1530 C C . VAL A 1 211 ? -12.315 4.941 34.157 1.00 83.19 211 VAL A C 1
ATOM 1532 O O . VAL A 1 211 ? -13.082 3.983 34.345 1.00 83.19 211 VAL A O 1
ATOM 1535 N N . PRO A 1 212 ? -12.227 5.556 32.963 1.00 80.56 212 PRO A N 1
ATOM 1536 C CA . PRO A 1 212 ? -12.913 5.063 31.776 1.00 80.56 212 PRO A CA 1
ATOM 1537 C C . PRO A 1 212 ? -12.416 3.656 31.396 1.00 80.56 212 PRO A C 1
ATOM 1539 O O . PRO A 1 212 ? -11.336 3.249 31.827 1.00 80.56 212 PRO A O 1
ATOM 1542 N N . PRO A 1 213 ? -13.166 2.902 30.568 1.00 79.44 213 PRO A N 1
ATOM 1543 C CA . PRO A 1 213 ? -12.838 1.509 30.259 1.00 79.44 213 PRO A CA 1
ATOM 1544 C C . PRO A 1 213 ? -11.424 1.299 29.715 1.00 79.44 213 PRO A C 1
ATOM 1546 O O . PRO A 1 213 ? -10.759 0.335 30.076 1.00 79.44 213 PRO A O 1
ATOM 1549 N N . ILE A 1 214 ? -10.943 2.234 28.898 1.00 74.25 214 ILE A N 1
ATOM 1550 C CA . ILE A 1 214 ? -9.609 2.165 28.302 1.00 74.25 214 ILE A CA 1
ATOM 1551 C C . ILE A 1 214 ? -8.466 2.299 29.319 1.00 74.25 214 ILE A C 1
ATOM 1553 O O . ILE A 1 214 ? -7.378 1.774 29.112 1.00 74.25 214 ILE A O 1
ATOM 1557 N N . GLU A 1 215 ? -8.725 2.963 30.442 1.00 73.75 215 GLU A N 1
ATOM 1558 C CA . GLU A 1 215 ? -7.767 3.163 31.530 1.00 73.75 215 GLU A CA 1
ATOM 1559 C C . GLU A 1 215 ? -7.971 2.148 32.661 1.00 73.75 215 GLU A C 1
ATOM 1561 O O . GLU A 1 215 ? -7.305 2.227 33.692 1.00 73.75 215 GLU A O 1
ATOM 1566 N N . ASN A 1 216 ? -8.900 1.197 32.501 1.00 72.94 216 ASN A N 1
ATOM 1567 C CA . ASN A 1 216 ? -9.163 0.171 33.495 1.00 72.94 216 ASN A CA 1
ATOM 1568 C C . ASN A 1 216 ? -8.341 -1.100 33.199 1.00 72.94 216 ASN A C 1
ATOM 1570 O O . ASN A 1 216 ? -8.785 -1.938 32.412 1.00 72.94 216 ASN A O 1
ATOM 1574 N N . PRO A 1 217 ? -7.202 -1.341 33.875 1.00 64.19 217 PRO A N 1
ATOM 1575 C CA . PRO A 1 217 ? -6.400 -2.547 33.659 1.00 64.19 217 PRO A CA 1
ATOM 1576 C C . PRO A 1 217 ? -7.100 -3.832 34.125 1.00 64.19 217 PRO A C 1
ATOM 1578 O O . PRO A 1 217 ? -6.694 -4.922 33.737 1.00 64.19 217 PRO A O 1
ATOM 1581 N N . SER A 1 218 ? -8.157 -3.728 34.942 1.00 65.81 218 SER A N 1
ATOM 1582 C CA . SER A 1 218 ? -8.972 -4.878 35.363 1.00 65.81 218 SER A CA 1
ATOM 1583 C C . SER A 1 218 ? -10.072 -5.247 34.364 1.00 65.81 218 SER A C 1
ATOM 1585 O O . SER A 1 218 ? -10.760 -6.244 34.553 1.00 65.81 218 SER A O 1
ATOM 1587 N N . SER A 1 219 ? -10.239 -4.458 33.300 1.00 65.56 219 SER A N 1
ATOM 1588 C CA . SER A 1 219 ? -11.275 -4.671 32.291 1.00 65.56 219 SER A CA 1
ATOM 1589 C C . SER A 1 219 ? -10.992 -5.840 31.341 1.00 65.56 219 SER A C 1
ATOM 1591 O O . SER A 1 219 ? -11.910 -6.367 30.721 1.00 65.56 219 SER A O 1
ATOM 1593 N N . ALA A 1 220 ? -9.737 -6.286 31.263 1.00 59.38 220 ALA A N 1
ATOM 1594 C CA . ALA A 1 220 ? -9.279 -7.364 30.393 1.00 59.38 220 ALA A CA 1
ATOM 1595 C C . ALA A 1 220 ? -9.456 -8.762 31.020 1.00 59.38 220 ALA A C 1
ATOM 1597 O O . ALA A 1 220 ? -8.561 -9.599 30.944 1.00 59.38 220 ALA A O 1
ATOM 1598 N N . THR A 1 221 ? -10.593 -9.042 31.661 1.00 55.84 221 THR A N 1
ATOM 1599 C CA . THR A 1 221 ? -10.872 -10.387 32.203 1.00 55.84 221 THR A CA 1
ATOM 1600 C C . THR A 1 221 ? -11.194 -11.427 31.125 1.00 55.84 221 THR A C 1
ATOM 1602 O O . THR A 1 221 ? -11.158 -12.617 31.422 1.00 55.84 221 THR A O 1
ATOM 1605 N N . GLU A 1 222 ? -11.482 -10.997 29.890 1.00 53.75 222 GLU A N 1
ATOM 1606 C CA . GLU A 1 222 ? -11.850 -11.878 28.766 1.00 53.75 222 GLU A CA 1
ATOM 1607 C C . GLU A 1 222 ? -10.886 -11.842 27.575 1.00 53.75 222 GLU A C 1
ATOM 1609 O O . GLU A 1 222 ? -11.070 -12.601 26.625 1.00 53.75 222 GLU A O 1
ATOM 1614 N N . LEU A 1 223 ? -9.825 -11.028 27.614 1.00 50.03 223 LEU A N 1
ATOM 1615 C CA . LEU A 1 223 ? -8.746 -11.200 26.647 1.00 50.03 223 LEU A CA 1
ATOM 1616 C C . LEU A 1 223 ? -7.988 -12.456 27.066 1.00 50.03 223 LEU A C 1
ATOM 1618 O O . LEU A 1 223 ? -7.153 -12.422 27.970 1.00 50.03 223 LEU A O 1
ATOM 1622 N N . THR A 1 224 ? -8.320 -13.588 26.441 1.00 53.50 224 THR A N 1
ATOM 1623 C CA . THR A 1 224 ? -7.468 -14.770 26.489 1.00 53.50 224 THR A CA 1
ATOM 1624 C C . THR A 1 224 ? -6.102 -14.302 26.034 1.00 53.50 224 THR A C 1
ATOM 1626 O O . THR A 1 224 ? -5.932 -13.951 24.869 1.00 53.50 224 THR A O 1
ATOM 1629 N N . THR A 1 225 ? -5.147 -14.220 26.959 1.00 58.09 225 THR A N 1
ATOM 1630 C CA . THR A 1 225 ? -3.761 -13.968 26.585 1.00 58.09 225 THR A CA 1
ATOM 1631 C C . THR A 1 225 ? -3.415 -14.996 25.528 1.00 58.09 225 THR A C 1
ATOM 1633 O O . THR A 1 225 ? -3.626 -16.192 25.780 1.00 58.09 225 THR A O 1
ATOM 1636 N N . ASP A 1 226 ? -2.921 -14.547 24.376 1.00 56.22 226 ASP A N 1
ATOM 1637 C CA . ASP A 1 226 ? -2.476 -15.480 23.356 1.00 56.22 226 ASP A CA 1
ATOM 1638 C C . ASP A 1 226 ? -1.528 -16.497 24.003 1.00 56.22 226 ASP A C 1
ATOM 1640 O O . ASP A 1 226 ? -0.694 -16.128 24.848 1.00 56.22 226 ASP A O 1
ATOM 1644 N N . PRO A 1 227 ? -1.679 -17.795 23.683 1.00 69.44 227 PRO A N 1
ATOM 1645 C CA . PRO A 1 227 ? -0.736 -18.801 24.127 1.00 69.44 227 PRO A CA 1
ATOM 1646 C C . PRO A 1 227 ? 0.666 -18.303 23.802 1.00 69.44 227 PRO A C 1
ATOM 1648 O O . PRO A 1 227 ? 0.916 -17.870 22.681 1.00 69.44 227 PRO A O 1
ATOM 1651 N N . ASN A 1 228 ? 1.560 -18.334 24.793 1.00 74.06 228 ASN A N 1
ATOM 1652 C CA . ASN A 1 228 ? 2.929 -17.860 24.633 1.00 74.06 228 ASN A CA 1
ATOM 1653 C C . ASN A 1 228 ? 3.504 -18.401 23.307 1.00 74.06 228 ASN A C 1
ATOM 1655 O O . ASN A 1 228 ? 3.700 -19.609 23.205 1.00 74.06 228 ASN A O 1
ATOM 1659 N N . PRO A 1 229 ? 3.803 -17.552 22.309 1.00 75.44 229 PRO A N 1
ATOM 1660 C CA . PRO A 1 229 ? 4.153 -18.022 20.970 1.00 75.44 229 PRO A CA 1
ATOM 1661 C C . PRO A 1 229 ? 5.481 -18.786 20.941 1.00 75.44 229 PRO A C 1
ATOM 1663 O O . PRO A 1 229 ? 5.791 -19.448 19.953 1.00 75.44 229 PRO A O 1
ATOM 1666 N N . CYS A 1 230 ? 6.254 -18.736 22.030 1.00 82.75 230 CYS A N 1
ATOM 1667 C CA . CYS A 1 230 ? 7.485 -19.486 22.211 1.00 82.75 230 CYS A CA 1
ATOM 1668 C C . CYS A 1 230 ? 7.260 -20.948 22.629 1.00 82.75 230 CYS A C 1
ATOM 1670 O O . CYS A 1 230 ? 8.181 -21.763 22.503 1.00 82.75 230 CYS A O 1
ATOM 1672 N N . PHE A 1 231 ? 6.068 -21.284 23.139 1.00 82.38 231 PHE A N 1
ATOM 1673 C CA . PHE A 1 231 ? 5.730 -22.609 23.651 1.00 82.38 231 PHE A CA 1
ATOM 1674 C C . PHE A 1 231 ? 4.299 -23.013 23.279 1.00 82.38 231 PHE A C 1
ATOM 1676 O O . PHE A 1 231 ? 3.344 -22.292 23.538 1.00 82.38 231 PHE A O 1
ATOM 1683 N N . ASN A 1 232 ? 4.113 -24.223 22.761 1.00 83.00 232 ASN A N 1
ATOM 1684 C CA . ASN A 1 232 ? 2.771 -24.754 22.544 1.00 83.00 232 ASN A CA 1
ATOM 1685 C C . ASN A 1 232 ? 2.045 -25.039 23.878 1.00 83.00 232 ASN A C 1
ATOM 1687 O O . ASN A 1 232 ? 2.616 -24.951 24.970 1.00 83.00 232 ASN A O 1
ATOM 1691 N N . ALA A 1 233 ? 0.783 -25.465 23.790 1.00 77.06 233 ALA A N 1
ATOM 1692 C CA . ALA A 1 233 ? -0.036 -25.803 24.957 1.00 77.06 233 ALA A CA 1
ATOM 1693 C C . ALA A 1 233 ? 0.559 -26.917 25.848 1.00 77.06 233 ALA A C 1
ATOM 1695 O O . ALA A 1 233 ? 0.235 -26.982 27.032 1.00 77.06 233 ALA A O 1
ATOM 1696 N N . SER A 1 234 ? 1.448 -27.769 25.318 1.00 81.50 234 SER A N 1
ATOM 1697 C CA . SER A 1 234 ? 2.162 -28.795 26.092 1.00 81.50 234 SER A CA 1
ATOM 1698 C C . SER A 1 234 ? 3.496 -28.309 26.677 1.00 81.50 234 SER A C 1
ATOM 1700 O O . SER A 1 234 ? 4.236 -29.109 27.246 1.00 81.50 234 SER A O 1
ATOM 1702 N N . GLY A 1 235 ? 3.829 -27.022 26.528 1.00 80.38 235 GLY A N 1
ATOM 1703 C CA . GLY A 1 235 ? 5.079 -26.423 27.001 1.00 80.38 235 GLY A CA 1
ATOM 1704 C C . GLY A 1 235 ? 6.302 -26.745 26.137 1.00 80.38 235 GLY A C 1
ATOM 1705 O O . GLY A 1 235 ? 7.424 -26.428 26.530 1.00 80.38 235 GLY A O 1
ATOM 1706 N N . ALA A 1 236 ? 6.117 -27.373 24.973 1.00 81.38 236 ALA A N 1
ATOM 1707 C CA . ALA A 1 236 ? 7.196 -27.630 24.028 1.00 81.38 236 ALA A CA 1
ATOM 1708 C C . ALA A 1 236 ? 7.474 -26.385 23.184 1.00 81.38 236 ALA A C 1
ATOM 1710 O O . ALA A 1 236 ? 6.555 -25.659 22.805 1.00 81.38 236 ALA A O 1
ATOM 1711 N N . ARG A 1 237 ? 8.750 -26.150 22.869 1.00 83.75 237 ARG A N 1
ATOM 1712 C CA . ARG A 1 237 ? 9.161 -25.008 22.050 1.00 83.75 237 ARG A CA 1
ATOM 1713 C C . ARG A 1 237 ? 8.588 -25.103 20.644 1.00 83.75 237 ARG A C 1
ATOM 1715 O O . ARG A 1 237 ? 8.746 -26.123 19.979 1.00 83.75 237 ARG A O 1
ATOM 1722 N N . THR A 1 238 ? 7.996 -24.010 20.199 1.00 82.19 238 THR A N 1
ATOM 1723 C CA . THR A 1 238 ? 7.503 -23.814 18.829 1.00 82.19 238 THR A CA 1
ATOM 1724 C C . THR A 1 238 ? 8.504 -23.049 17.973 1.00 82.19 238 THR A C 1
ATOM 1726 O O . THR A 1 238 ? 8.528 -23.234 16.761 1.00 82.19 238 THR A O 1
ATOM 1729 N N . VAL A 1 239 ? 9.371 -22.237 18.593 1.00 80.69 239 VAL A N 1
ATOM 1730 C CA . VAL A 1 239 ? 10.383 -21.427 17.896 1.00 80.69 239 VAL A CA 1
ATOM 1731 C C . VAL A 1 239 ? 11.770 -21.537 18.554 1.00 80.69 239 VAL A C 1
ATOM 1733 O O . VAL A 1 239 ? 11.871 -21.775 19.768 1.00 80.69 239 VAL A O 1
ATOM 1736 N N . PRO A 1 240 ? 12.864 -21.370 17.781 1.00 84.06 240 PRO A N 1
ATOM 1737 C CA . PRO A 1 240 ? 14.226 -21.311 18.311 1.00 84.06 240 PRO A CA 1
ATOM 1738 C C . PRO A 1 240 ? 14.416 -20.213 19.366 1.00 84.06 240 PRO A C 1
ATOM 1740 O O . PRO A 1 240 ? 13.690 -19.221 19.398 1.00 84.06 240 PRO A O 1
ATOM 1743 N N . VAL A 1 241 ? 15.423 -20.382 20.228 1.00 85.12 241 VAL A N 1
ATOM 1744 C CA . VAL A 1 241 ? 15.791 -19.362 21.222 1.00 85.12 241 VAL A CA 1
ATOM 1745 C C . VAL A 1 241 ? 16.204 -18.077 20.508 1.00 85.12 241 VAL A C 1
ATOM 1747 O O . VAL A 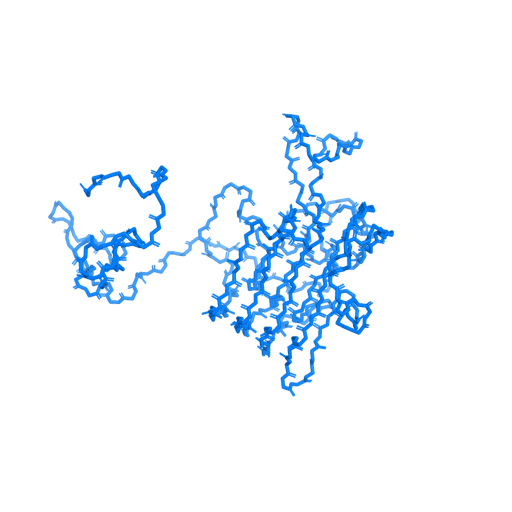1 241 ? 17.084 -18.095 19.650 1.00 85.12 241 VAL A O 1
ATOM 1750 N N . ASN A 1 242 ? 15.588 -16.964 20.894 1.00 80.69 242 ASN A N 1
ATOM 1751 C CA . ASN A 1 242 ? 15.917 -15.624 20.420 1.00 80.69 242 ASN A CA 1
ATOM 1752 C C . ASN A 1 242 ? 15.608 -14.596 21.537 1.00 80.69 242 ASN A C 1
ATOM 1754 O O . ASN A 1 242 ? 15.056 -14.989 22.570 1.00 80.69 242 ASN A O 1
ATOM 1758 N N . PRO A 1 243 ? 15.953 -13.305 21.374 1.00 80.56 243 PRO A N 1
ATOM 1759 C CA . PRO A 1 243 ? 15.729 -12.283 22.404 1.00 80.56 243 PRO A CA 1
ATOM 1760 C C . PRO A 1 243 ? 14.272 -12.130 22.875 1.00 80.56 243 PRO A C 1
ATOM 1762 O O . PRO A 1 243 ? 14.044 -11.699 24.000 1.00 80.56 243 PRO A O 1
ATOM 1765 N N . TRP A 1 244 ? 13.303 -12.517 22.045 1.00 65.31 244 TRP A N 1
ATOM 1766 C CA . TRP A 1 244 ? 11.863 -12.453 22.313 1.00 65.31 244 TRP A CA 1
ATOM 1767 C C . TRP A 1 244 ? 11.298 -13.780 22.850 1.00 65.31 244 TRP A C 1
ATOM 1769 O O . TRP A 1 244 ? 10.233 -13.799 23.458 1.00 65.31 244 TRP A O 1
ATOM 1779 N N . CYS A 1 245 ? 12.039 -14.881 22.679 1.00 80.44 245 CYS A N 1
ATOM 1780 C CA . CYS A 1 245 ? 11.719 -16.223 23.163 1.00 80.44 245 CYS A CA 1
ATOM 1781 C C . CYS A 1 245 ? 12.877 -16.836 23.978 1.00 80.44 245 CYS A C 1
ATOM 1783 O O . CYS A 1 245 ? 13.487 -17.831 23.546 1.00 80.44 245 CYS A O 1
ATOM 1785 N N . PRO A 1 246 ? 13.196 -16.269 25.162 1.00 78.44 246 PRO A N 1
ATOM 1786 C CA . PRO A 1 246 ? 14.314 -16.702 25.996 1.00 78.44 246 PRO A CA 1
ATOM 1787 C C . PRO A 1 246 ? 14.131 -18.125 26.540 1.00 78.44 246 PRO A C 1
ATOM 1789 O O . PRO A 1 246 ? 13.067 -18.738 26.435 1.00 78.44 246 PRO A O 1
ATOM 1792 N N . THR A 1 247 ? 15.201 -18.697 27.099 1.00 75.75 247 THR A N 1
ATOM 1793 C CA . THR A 1 247 ? 15.226 -20.072 27.634 1.00 75.75 247 THR A CA 1
ATOM 1794 C C . THR A 1 247 ? 14.275 -20.306 28.808 1.00 75.75 247 THR A C 1
ATOM 1796 O O . THR A 1 247 ? 13.884 -21.450 29.032 1.00 75.75 247 THR A O 1
ATOM 1799 N N . THR A 1 248 ? 13.862 -19.249 29.506 1.00 62.09 248 THR A N 1
ATOM 1800 C CA . THR A 1 248 ? 13.010 -19.290 30.700 1.00 62.09 248 THR A CA 1
ATOM 1801 C C . THR A 1 248 ? 11.720 -18.502 30.495 1.00 62.09 248 THR A C 1
ATOM 1803 O O . THR A 1 248 ? 11.729 -17.478 29.814 1.00 62.09 248 THR A O 1
ATOM 1806 N N . ARG A 1 249 ? 10.629 -19.002 31.084 1.00 57.38 249 ARG A N 1
ATOM 1807 C CA . ARG A 1 249 ? 9.336 -18.311 31.165 1.00 57.38 249 ARG A CA 1
ATOM 1808 C C . ARG A 1 249 ? 9.380 -17.183 32.190 1.00 57.38 249 ARG A C 1
ATOM 1810 O O . ARG A 1 249 ? 10.139 -17.341 33.173 1.00 57.38 249 ARG A O 1
#

Foldseek 3Di:
DDAPEEAEDEEFEDQADLQADADDLVNLFFGLEREEQELHERHEYAHYEQEHRQFESYEYYKHWDQAPPLPCFDQDPVRITIRWYELYEYEHYEYEHWNNLPDPATFYYEYWGQAFFQHYAYANYDYPVGHGYVVPPRCVVHVDRPRDTDHTDHSQSSQLLSQLRSVHDRDRHPDDDNDSHDPSRRGDHHPHHDDDADVQFDWDDDPNHTDHRNPDPVSVPPPPDPDQQQADPVRHGPDDDDPSNHPDD

Sequence (249 aa):
MTTCWVFYDNYVHDNNDPNVPTAGSAAAGPVGTGMSLSGARNDTVKDNVFANNGAWGTILVPYPDSGPPCTGGTMTPDGTCIFDEFGDAIIDNTYANNGSFGNPTNGDIGAVNFEPGPTDCFHFNQDENGLTTSPPLAQLLYPACTGMTVPPDANALFADEVACDSGSISLVGPVQGSTLCPPTAKYPRQTRVEMHALPGATVGTWNGQPVPPIENPSSATELTTDPNPCFNASGARTVPVNPWCPTTR

Solvent-accessible surface area (backbone atoms only — not comparable to full-atom values): 13729 Å² total; per-residue (Å²): 137,74,72,72,48,77,49,64,73,43,80,37,57,60,39,53,67,42,29,49,84,69,61,79,75,74,45,46,56,42,54,4,36,45,40,76,38,61,32,38,60,22,31,33,43,31,52,26,37,25,30,49,5,27,27,23,21,35,35,40,30,53,31,81,42,89,35,83,83,47,77,91,36,46,73,44,98,89,47,41,16,36,24,57,32,33,36,29,35,45,30,49,28,41,35,43,70,32,11,72,50,66,40,96,54,40,17,36,36,36,46,32,24,82,54,68,32,29,41,47,15,24,33,76,57,42,26,95,90,58,74,42,41,29,56,72,57,47,47,77,78,25,53,56,74,75,65,51,72,40,80,49,52,55,43,36,69,49,50,27,50,49,15,28,48,26,68,41,79,61,91,77,37,92,71,65,83,92,51,52,56,64,96,81,63,62,63,78,68,63,85,53,75,54,84,79,56,56,91,78,41,37,71,38,66,57,97,86,38,84,29,57,28,68,70,19,84,78,24,61,81,76,63,73,72,73,73,54,80,46,30,46,99,86,68,48,72,71,52,75,80,44,98,91,32,56,98,66,135